Protein 2P5S (pdb70)

Sequence (318 aa):
AYKIVLAGDAAVGKSSFLMRLCKNEFRFQMKTLIVDGERTVLQLWDTAGQERFRSIAKSYFRKADGVLLLYDVTCEKSFLNIREWVDMIEDAAVPIMLVGNKADIRDTAATEGQKCVPGHFGEKLAMTYGALFCETSAKDGSNIVEAVLHLAREVKKAYKIVLAGDAAVGKSSFLMRLCKNEFRGVDFQMKTLIVDGERTVLQLWDTAGQERFRSIAKSYFRKADGVLLLYDVTCEKSFLNIREWVDMIEDAAVPIMLVGNKADIRDTAATEGQKCVPGHFGEKLAMTYGALFCETSAKDGSNIVEAVLHLAREVKKR

GO terms:
  GO:0036019 endolysosome (C, IDA)
  GO:0005737 cytoplasm (C, IDA)
  GO:0005769 early endosome (C, IDA)
  GO:0005794 Golgi apparatus (C, IDA)
  GO:0005764 lysosome (C, EXP)
  GO:0005770 late endosome (C, EXP)
  GO:0003925 G protein activity (F, IC)
  GO:0005525 GTP binding (F, IMP)
  GO:0048471 perinuclear region of cytoplasm (C, IMP)
  GO:0005829 cytosol (C, IMP)
  GO:0019003 GDP binding (F, IMP)
  GO:0042802 identical protein binding (F, IPI)

Organism: Homo sapiens (NCBI:txid9606)

Structure (mmCIF, N/CA/C/O backbone):
data_2P5S
#
_entry.id   2P5S
#
_cell.length_a   71.275
_cell.length_b   42.524
_cell.length_c   75.656
_cell.angle_alpha   90.00
_cell.angle_beta   98.91
_cell.angle_gamma   90.00
#
_symmetry.space_group_name_H-M   'P 1 21 1'
#
loop_
_entity.id
_entity.type
_entity.pdbx_description
1 polymer 'RAS and EF-hand domain containing'
2 non-polymer "GUANOSINE-5'-DIPHOSPHATE"
3 non-polymer 'UNKNOWN ATOM OR ION'
4 water water
#
loop_
_atom_site.group_PDB
_atom_site.id
_atom_site.type_symbol
_atom_site.label_atom_id
_atom_site.label_alt_id
_atom_site.label_comp_id
_atom_site.label_asym_id
_atom_site.label_entity_id
_atom_site.label_seq_id
_atom_site.pdbx_PDB_ins_code
_atom_site.Cartn_x
_atom_site.Cartn_y
_atom_site.Cartn_z
_atom_site.occupancy
_atom_site.B_iso_or_equiv
_atom_site.auth_seq_id
_atom_site.auth_comp_id
_atom_site.auth_asym_id
_atom_site.auth_atom_id
_atom_site.pdbx_PDB_model_num
ATOM 1 N N . ALA A 1 28 ? -13.032 -12.827 -11.837 1.00 37.58 541 ALA A N 1
ATOM 2 C CA . ALA A 1 28 ? -14.077 -11.786 -11.597 1.00 39.68 541 ALA A CA 1
ATOM 3 C C . ALA A 1 28 ? -15.174 -11.828 -12.668 1.00 41.63 541 ALA A C 1
ATOM 4 O O . ALA A 1 28 ? -14.931 -12.145 -13.831 1.00 41.61 541 ALA A O 1
ATOM 6 N N . TYR A 1 29 ? -16.396 -11.531 -12.236 1.00 42.28 542 TYR A N 1
ATOM 7 C CA . TYR A 1 29 ? -17.525 -11.442 -13.127 1.00 40.22 542 TYR A CA 1
ATOM 8 C C . TYR A 1 29 ? -17.735 -9.985 -13.511 1.00 36.60 542 TYR A C 1
ATOM 9 O O . TYR A 1 29 ? -17.769 -9.102 -12.657 1.00 32.75 542 TYR A O 1
ATOM 18 N N . LYS A 1 30 ? -17.849 -9.748 -14.807 1.00 36.24 543 LYS A N 1
ATOM 19 C CA . LYS A 1 30 ? -18.019 -8.409 -15.334 1.00 34.86 543 LYS A CA 1
ATOM 20 C C . LYS A 1 30 ? -19.511 -8.082 -15.338 1.00 27.56 543 LYS A C 1
ATOM 21 O O . LYS A 1 30 ? -20.294 -8.718 -16.045 1.00 24.67 543 LYS A O 1
ATOM 27 N N . ILE A 1 31 ? -19.897 -7.110 -14.527 1.00 24.91 544 ILE A N 1
ATOM 28 C CA . ILE A 1 31 ? -21.299 -6.684 -14.457 1.00 27.08 544 ILE A CA 1
ATOM 29 C C . ILE A 1 31 ? -21.453 -5.221 -14.906 1.00 27.52 544 ILE A C 1
ATOM 30 O O . ILE A 1 31 ? -20.779 -4.328 -14.382 1.00 27.67 544 ILE A O 1
ATOM 35 N N . VAL A 1 32 ? -22.385 -4.993 -15.837 1.00 29.02 545 VAL A N 1
ATOM 36 C CA . VAL A 1 32 ? -22.629 -3.678 -16.437 1.00 25.40 545 VAL A CA 1
ATOM 37 C C . VAL A 1 32 ? -23.892 -3.030 -15.870 1.00 23.91 545 VAL A C 1
ATOM 38 O O . VAL A 1 32 ? -24.938 -3.670 -15.788 1.00 25.69 545 VAL A O 1
ATOM 42 N N . LEU A 1 33 ? -23.790 -1.767 -15.457 1.00 23.75 546 LEU A N 1
ATOM 43 C CA . LEU A 1 33 ? -24.959 -0.965 -15.071 1.00 23.99 546 LEU A CA 1
ATOM 44 C C . LEU A 1 33 ? -25.320 -0.086 -16.253 1.00 23.85 546 LEU A C 1
ATOM 45 O O . LEU A 1 33 ? -24.498 0.682 -16.725 1.00 22.98 546 LEU A O 1
ATOM 50 N N . ALA A 1 34 ? -26.553 -0.211 -16.721 1.00 22.69 547 ALA A N 1
ATOM 51 C CA . ALA A 1 34 ? -27.050 0.527 -17.826 1.00 20.52 547 ALA A CA 1
ATOM 52 C C . ALA A 1 34 ? -28.421 1.092 -17.493 1.00 19.89 547 ALA A C 1
ATOM 53 O O . ALA A 1 34 ? -29.002 0.766 -16.477 1.00 22.21 547 ALA A O 1
ATOM 55 N N . GLY A 1 35 ? -28.924 1.941 -18.386 1.0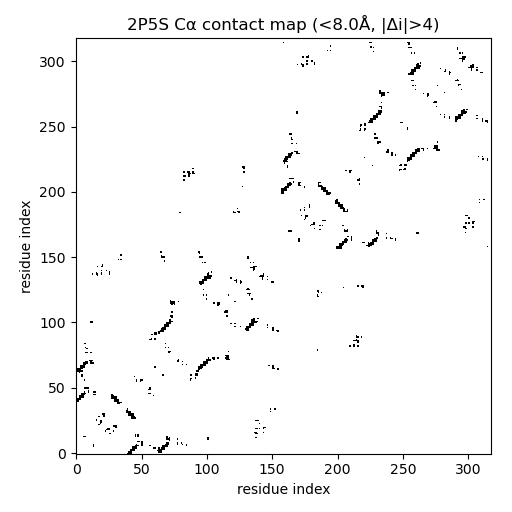0 16.54 548 GLY A N 1
ATOM 56 C CA . GLY A 1 35 ? -30.219 2.582 -18.264 1.00 17.15 548 GLY A CA 1
ATOM 57 C C . GLY A 1 35 ? -30.051 4.047 -18.580 1.00 16.03 548 GLY A C 1
ATOM 58 O O . GLY A 1 35 ? -28.928 4.513 -18.713 1.00 17.64 548 GLY A O 1
ATOM 59 N N . ASP A 1 36 ? -31.150 4.777 -18.710 1.00 20.23 549 ASP A N 1
ATOM 60 C CA . ASP A 1 36 ? -31.086 6.201 -19.069 1.00 23.92 549 ASP A CA 1
ATOM 61 C C . ASP A 1 36 ? -30.291 6.997 -18.049 1.00 25.45 549 ASP A C 1
ATOM 62 O O . ASP A 1 36 ? -30.099 6.556 -16.906 1.00 27.87 549 ASP A O 1
ATOM 67 N N . ALA A 1 37 ? -29.834 8.168 -18.465 1.00 25.57 550 ALA A N 1
ATOM 68 C CA . ALA A 1 37 ? -29.239 9.127 -17.530 1.00 27.91 550 ALA A CA 1
ATOM 69 C C . ALA A 1 37 ? -30.259 9.493 -16.465 1.00 24.68 550 ALA A C 1
ATOM 70 O O . ALA A 1 37 ? -31.440 9.648 -16.765 1.00 29.60 550 ALA A O 1
ATOM 72 N N . ALA A 1 38 ? -29.787 9.625 -15.229 1.00 26.65 551 ALA A N 1
ATOM 73 C CA . ALA A 1 38 ? -30.585 10.114 -14.082 1.00 25.05 551 ALA A CA 1
ATOM 74 C C . ALA A 1 38 ? -31.475 9.043 -13.399 1.00 26.36 551 ALA A C 1
ATOM 75 O O . ALA A 1 38 ? -32.314 9.392 -12.576 1.00 28.83 551 ALA A O 1
ATOM 77 N N . VAL A 1 39 ? -31.280 7.760 -13.736 1.00 21.32 552 VAL A N 1
ATOM 78 C CA . VAL A 1 39 ? -32.086 6.650 -13.163 1.00 19.82 552 VAL A CA 1
ATOM 79 C C . VAL A 1 39 ? -31.513 6.195 -11.853 1.00 18.37 552 VAL A C 1
ATOM 80 O O . VAL A 1 39 ? -32.206 5.534 -11.077 1.00 25.03 552 VAL A O 1
ATOM 84 N N . GLY A 1 40 ? -30.231 6.517 -11.625 1.00 19.34 553 GLY A N 1
ATOM 85 C CA . GLY A 1 40 ? -29.555 6.246 -10.372 1.00 20.35 553 GLY A CA 1
ATOM 86 C C . GLY A 1 40 ? -28.452 5.228 -10.465 1.00 21.15 553 GLY A C 1
ATOM 87 O O . GLY A 1 40 ? -28.179 4.541 -9.484 1.00 24.03 553 GLY A O 1
ATOM 88 N N . LYS A 1 41 ? -27.801 5.109 -11.633 1.00 22.92 554 LYS A N 1
ATOM 89 C CA . LYS A 1 41 ? -26.735 4.118 -11.801 1.00 21.36 554 LYS A CA 1
ATOM 90 C C . LYS A 1 41 ? -25.538 4.427 -10.906 1.00 26.61 554 LYS A C 1
ATOM 91 O O . LYS A 1 41 ? -25.015 3.536 -10.239 1.00 30.57 554 LYS A O 1
ATOM 97 N N . SER A 1 42 ? -25.087 5.683 -10.899 1.00 27.56 555 SER A N 1
ATOM 98 C CA . SER A 1 42 ? -23.939 6.067 -10.076 1.00 27.67 555 SER A CA 1
ATOM 99 C C . SER A 1 42 ? -24.264 5.918 -8.599 1.00 25.58 555 SER A C 1
ATOM 100 O O . SER A 1 42 ? -23.436 5.431 -7.816 1.00 25.80 555 SER A O 1
ATOM 103 N N . SER A 1 43 ? -25.474 6.305 -8.228 1.00 27.50 556 SER A N 1
ATOM 104 C CA . SER A 1 43 ? -25.936 6.148 -6.840 1.00 27.19 556 SER A CA 1
ATOM 105 C C . SER A 1 43 ? -26.048 4.699 -6.378 1.00 27.73 556 SER A C 1
ATOM 106 O O . SER A 1 43 ? -25.747 4.400 -5.224 1.00 26.20 556 SER A O 1
ATOM 109 N N . PHE A 1 44 ? -26.511 3.812 -7.268 1.00 28.82 557 PHE A N 1
ATOM 110 C CA . PHE A 1 44 ? -26.566 2.376 -7.013 1.00 26.57 557 PHE A CA 1
ATOM 111 C C . PHE A 1 44 ? -25.185 1.826 -6.707 1.00 30.67 557 PHE A C 1
ATOM 112 O O . PHE A 1 44 ? -25.004 1.083 -5.748 1.00 31.55 557 PHE A O 1
ATOM 120 N N . LEU A 1 45 ? -24.210 2.177 -7.544 1.00 33.60 558 LEU A N 1
ATOM 121 C CA . LEU A 1 45 ? -22.817 1.738 -7.354 1.00 34.57 558 LEU A CA 1
ATOM 122 C C . LEU A 1 45 ? -22.180 2.227 -6.055 1.00 35.73 558 LEU A C 1
ATOM 123 O O . LEU A 1 45 ? -21.481 1.489 -5.406 1.00 32.42 558 LEU A O 1
ATOM 128 N N . MET A 1 46 ? -22.434 3.471 -5.690 1.00 39.16 559 MET A N 1
ATOM 129 C CA . MET A 1 46 ? -21.883 4.027 -4.456 1.00 45.60 559 MET A CA 1
ATOM 130 C C . MET A 1 46 ? -22.491 3.413 -3.199 1.00 40.85 559 MET A C 1
ATOM 131 O O . MET A 1 46 ? -21.787 3.162 -2.243 1.00 43.65 559 MET A O 1
ATOM 136 N N . ARG A 1 47 ? -23.804 3.200 -3.220 1.00 39.28 560 ARG A N 1
ATOM 137 C CA . ARG A 1 47 ? -24.518 2.483 -2.169 1.00 37.13 560 ARG A CA 1
ATOM 138 C C . ARG A 1 47 ? -24.059 1.040 -2.028 1.00 34.73 560 ARG A C 1
ATOM 139 O O . ARG A 1 47 ? -23.936 0.533 -0.934 1.00 37.06 560 ARG A O 1
ATOM 147 N N . LEU A 1 48 ? -23.814 0.373 -3.143 1.00 35.17 561 LEU A N 1
ATOM 148 C CA . LEU A 1 48 ? -23.355 -1.013 -3.124 1.00 34.41 561 LEU A CA 1
ATOM 149 C C . LEU A 1 48 ? -21.898 -1.124 -2.634 1.00 37.32 561 LEU A C 1
ATOM 150 O O . LEU A 1 48 ? -21.551 -1.996 -1.816 1.00 31.45 561 LEU A O 1
ATOM 155 N N . CYS A 1 49 ? -21.048 -0.247 -3.149 1.00 39.57 562 CYS A N 1
ATOM 156 C CA . CYS A 1 49 ? -19.612 -0.373 -2.951 1.00 42.90 562 CYS A CA 1
ATOM 157 C C . CYS A 1 49 ? -19.148 0.344 -1.693 1.00 47.08 562 CYS A C 1
ATOM 158 O O . CYS A 1 49 ? -18.336 -0.195 -0.957 1.00 47.39 562 CYS A O 1
ATOM 161 N N . LYS A 1 50 ? -19.679 1.541 -1.439 1.00 51.66 563 LYS A N 1
ATOM 162 C CA . LYS A 1 50 ? -19.224 2.374 -0.310 1.00 55.46 563 LYS A CA 1
ATOM 163 C C . LYS A 1 50 ? -20.304 2.622 0.771 1.00 55.80 563 LYS A C 1
ATOM 164 O O . LYS A 1 50 ? -20.066 3.353 1.740 1.00 55.87 563 LYS A O 1
ATOM 170 N N . ASN A 1 51 ? -21.470 2.001 0.604 1.00 54.91 564 ASN A N 1
ATOM 171 C CA . ASN A 1 51 ? -22.634 2.203 1.481 1.00 55.85 564 ASN A CA 1
ATOM 172 C C . ASN A 1 51 ? -23.040 3.675 1.800 1.00 56.72 564 ASN A C 1
ATOM 173 O O . ASN A 1 51 ? -23.347 4.008 2.950 1.00 57.37 564 ASN A O 1
ATOM 178 N N . GLU A 1 52 ? -23.083 4.533 0.780 1.00 56.65 565 GLU A N 1
ATOM 179 C CA . GLU A 1 52 ? -23.472 5.942 0.977 1.00 56.64 565 GLU A CA 1
ATOM 180 C C . GLU A 1 52 ? -24.313 6.505 -0.177 1.00 54.22 565 GLU A C 1
ATOM 181 O O . GLU A 1 52 ? -24.314 5.974 -1.278 1.00 49.63 565 GLU A O 1
ATOM 187 N N . PHE A 1 53 ? -25.052 7.571 0.126 1.00 54.81 566 PHE A N 1
ATOM 188 C CA . PHE A 1 53 ? -25.897 8.280 -0.839 1.00 56.57 566 PHE A CA 1
ATOM 189 C C . PHE A 1 53 ? -25.731 9.781 -0.632 1.00 59.47 566 PHE A C 1
ATOM 190 O O . PHE A 1 53 ? -25.681 10.242 0.505 1.00 61.20 566 PHE A O 1
ATOM 198 N N . ARG A 1 54 ? -25.656 10.528 -1.734 1.00 64.84 567 ARG A N 1
ATOM 199 C CA . ARG A 1 54 ? -25.319 11.959 -1.707 1.00 69.07 567 ARG A CA 1
ATOM 200 C C . ARG A 1 54 ? -26.221 12.747 -2.639 1.00 67.86 567 ARG A C 1
ATOM 201 O O . ARG A 1 54 ? -26.354 12.398 -3.807 1.00 67.80 567 ARG A O 1
ATOM 209 N N . PHE A 1 65 ? -13.951 0.920 -13.806 1.00 49.82 578 PHE A N 1
ATOM 210 C CA . PHE A 1 65 ? -14.725 -0.030 -13.000 1.00 49.63 578 PHE A CA 1
ATOM 211 C C . PHE A 1 65 ? -14.541 0.129 -11.463 1.00 49.79 578 PHE A C 1
ATOM 212 O O . PHE A 1 65 ? -13.549 0.702 -10.998 1.00 49.32 578 PHE A O 1
ATOM 220 N N . GLN A 1 66 ? -15.525 -0.368 -10.696 1.00 50.59 579 GLN A N 1
ATOM 221 C CA . GLN A 1 66 ? -15.413 -0.542 -9.224 1.00 49.28 579 GLN A CA 1
ATOM 222 C C . GLN A 1 66 ? -15.466 -2.036 -8.860 1.00 46.89 579 GLN A C 1
ATOM 223 O O . GLN A 1 66 ? -16.056 -2.836 -9.586 1.00 41.16 579 GLN A O 1
ATOM 229 N N . MET A 1 67 ? -14.809 -2.417 -7.759 1.00 48.42 580 MET A N 1
ATOM 230 C CA . MET A 1 67 ? -14.777 -3.821 -7.324 1.00 48.61 580 MET A CA 1
ATOM 231 C C . MET A 1 67 ? -15.747 -4.070 -6.156 1.00 47.28 580 MET A C 1
ATOM 232 O O . MET A 1 67 ? -15.914 -3.216 -5.263 1.00 48.06 580 MET A O 1
ATOM 237 N N . LYS A 1 68 ? -16.395 -5.238 -6.176 1.00 43.30 581 LYS A N 1
ATOM 238 C CA . LYS A 1 68 ? -17.310 -5.642 -5.093 1.00 40.74 581 LYS A CA 1
ATOM 239 C C . LYS A 1 68 ? -17.164 -7.117 -4.803 1.00 37.43 581 LYS A C 1
ATOM 240 O O . LYS A 1 68 ? -17.272 -7.926 -5.707 1.00 34.39 581 LYS A O 1
ATOM 246 N N . THR A 1 69 ? -16.915 -7.455 -3.538 1.00 36.90 582 THR A N 1
ATOM 247 C CA . THR A 1 69 ? -16.913 -8.854 -3.098 1.00 39.90 582 THR A CA 1
ATOM 248 C C . THR A 1 69 ? -18.282 -9.218 -2.481 1.00 39.05 582 THR A C 1
ATOM 249 O O . THR A 1 69 ? -18.744 -8.566 -1.561 1.00 38.35 582 THR A O 1
ATOM 253 N N . LEU A 1 70 ? -18.925 -10.234 -3.045 1.00 41.27 583 LEU A N 1
ATOM 254 C CA . LEU A 1 70 ? -20.152 -10.797 -2.510 1.00 44.00 583 LEU A CA 1
ATOM 255 C C . LEU A 1 70 ? -19.843 -12.178 -1.930 1.00 45.70 583 LEU A C 1
ATOM 256 O O . LEU A 1 70 ? -18.954 -12.883 -2.415 1.00 46.99 583 LEU A O 1
ATOM 261 N N . ILE A 1 71 ? -20.571 -12.555 -0.888 1.00 47.16 584 ILE A N 1
ATOM 262 C CA . ILE A 1 71 ? -20.658 -13.960 -0.500 1.00 46.95 584 ILE A CA 1
ATOM 263 C C . ILE A 1 71 ? -21.937 -14.489 -1.145 1.00 45.74 584 ILE A C 1
ATOM 264 O O . ILE A 1 71 ? -23.029 -14.133 -0.733 1.00 44.40 584 ILE A O 1
ATOM 269 N N . VAL A 1 72 ? -21.789 -15.301 -2.188 1.00 47.64 585 VAL A N 1
ATOM 270 C CA . VAL A 1 72 ? -22.925 -15.891 -2.878 1.00 49.23 585 VAL A CA 1
ATOM 271 C C . VAL A 1 72 ? -22.937 -17.373 -2.566 1.00 53.05 585 VAL A C 1
ATOM 272 O O . VAL A 1 72 ? -22.020 -18.100 -2.951 1.00 54.66 585 VAL A O 1
ATOM 276 N N . ASP A 1 73 ? -23.991 -17.807 -1.870 1.00 55.53 586 ASP A N 1
ATOM 277 C CA . ASP A 1 73 ? -24.093 -19.153 -1.312 1.00 55.94 586 ASP A CA 1
ATOM 278 C C . ASP A 1 73 ? -22.821 -19.454 -0.489 1.00 56.26 586 ASP A C 1
ATOM 279 O O . ASP A 1 73 ? -22.446 -18.670 0.382 1.00 54.64 586 ASP A O 1
ATOM 284 N N . GLY A 1 74 ? -22.142 -20.557 -0.740 1.00 60.81 587 GLY A N 1
ATOM 285 C CA . GLY A 1 74 ? -20.900 -20.809 -0.014 1.00 62.96 587 GLY A CA 1
ATOM 286 C C . GLY A 1 74 ? -19.854 -19.713 -0.239 1.00 64.71 587 GLY A C 1
ATOM 287 O O . GLY A 1 74 ? -19.276 -19.181 0.722 1.00 64.90 587 GLY A O 1
ATOM 288 N N . GLU A 1 75 ? -19.666 -19.333 -1.509 1.00 64.29 588 GLU A N 1
ATOM 289 C CA . GLU A 1 75 ? -18.381 -18.805 -1.983 1.00 63.14 588 GLU A CA 1
ATOM 290 C C . GLU A 1 75 ? -18.224 -17.274 -2.024 1.00 58.40 588 GLU A C 1
ATOM 291 O O . GLU A 1 75 ? -19.171 -16.527 -2.263 1.00 55.34 588 GLU A O 1
ATOM 297 N N . ARG A 1 76 ? -16.989 -16.839 -1.790 1.00 56.25 589 ARG A N 1
ATOM 298 C CA . ARG A 1 76 ? -16.552 -15.471 -2.084 1.00 54.77 589 ARG A CA 1
ATOM 299 C C . ARG A 1 76 ? -16.618 -15.263 -3.611 1.00 51.46 589 ARG A C 1
ATOM 300 O O . ARG A 1 76 ? -16.067 -16.050 -4.390 1.00 48.96 589 ARG A O 1
ATOM 303 N N . THR A 1 77 ? -17.333 -14.224 -4.022 1.00 48.83 590 THR A N 1
ATOM 304 C CA . THR A 1 77 ? -17.576 -13.943 -5.432 1.00 45.47 590 THR A CA 1
ATOM 305 C C . THR A 1 77 ? -17.246 -12.473 -5.685 1.00 42.59 590 THR A C 1
ATOM 306 O O . THR A 1 77 ? -17.817 -11.596 -5.063 1.00 37.10 590 THR A O 1
ATOM 310 N N . VAL A 1 78 ? -16.294 -12.234 -6.587 1.00 42.48 591 VAL A N 1
ATOM 311 C CA . VAL A 1 78 ? -15.836 -10.891 -6.905 1.00 40.14 591 VAL A CA 1
ATOM 312 C C . VAL A 1 78 ? -16.476 -10.426 -8.212 1.00 38.49 591 VAL A C 1
ATOM 313 O O . VAL A 1 78 ? -16.502 -11.159 -9.216 1.00 37.07 5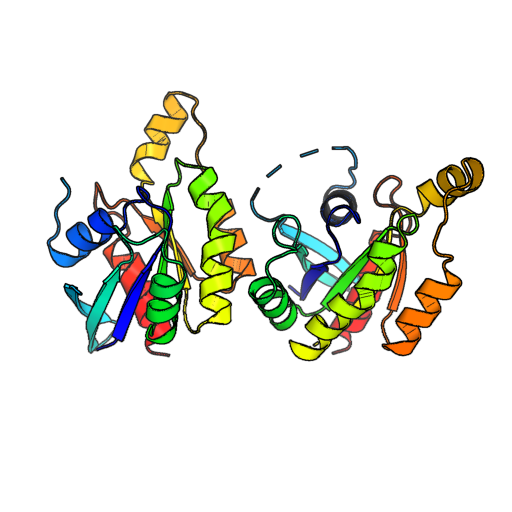91 VAL A O 1
ATOM 317 N N . LEU A 1 79 ? -17.026 -9.217 -8.153 1.00 37.90 592 LEU A N 1
ATOM 318 C CA . LEU A 1 79 ? -17.642 -8.544 -9.294 1.00 38.68 592 LEU A CA 1
ATOM 319 C C . LEU A 1 79 ? -16.764 -7.391 -9.711 1.00 37.04 592 LEU A C 1
ATOM 320 O O . LEU A 1 79 ? -16.182 -6.718 -8.861 1.00 36.69 592 LEU A O 1
ATOM 325 N N . GLN A 1 80 ? -16.663 -7.179 -11.023 1.00 38.06 593 GLN A N 1
ATOM 326 C CA . GLN A 1 80 ? -16.042 -5.963 -11.591 1.00 35.63 593 GLN A CA 1
ATOM 327 C C . GLN A 1 80 ? -17.164 -5.170 -12.263 1.00 31.66 593 GLN A C 1
ATOM 328 O O . GLN A 1 80 ? -17.758 -5.619 -13.240 1.00 29.02 593 GLN A O 1
ATOM 334 N N . LEU A 1 81 ? -17.471 -4.010 -11.709 1.00 27.68 594 LEU A N 1
ATOM 335 C CA . LEU A 1 81 ? -18.694 -3.284 -12.051 1.00 35.07 594 LEU A CA 1
ATOM 336 C C . LEU A 1 81 ? -18.456 -2.086 -12.992 1.00 36.23 594 LEU A C 1
ATOM 337 O O . LEU A 1 81 ? -17.837 -1.117 -12.596 1.00 37.09 594 LEU A O 1
ATOM 342 N N . TRP A 1 82 ? -18.947 -2.192 -14.229 1.00 38.82 595 TRP A N 1
ATOM 343 C CA . TRP A 1 82 ? -18.868 -1.124 -15.244 1.00 39.65 595 TRP A CA 1
ATOM 344 C C . TRP A 1 82 ? -20.194 -0.398 -15.292 1.00 37.41 595 TRP A C 1
ATOM 345 O O . TRP A 1 82 ? -21.241 -0.998 -15.102 1.00 35.88 595 TRP A O 1
ATOM 356 N N . ASP A 1 83 ? -20.164 0.894 -15.541 1.00 34.05 596 ASP A N 1
ATOM 357 C CA . ASP A 1 83 ? -21.388 1.620 -15.730 1.00 35.06 596 ASP A CA 1
ATOM 358 C C . ASP A 1 83 ? -21.278 2.560 -16.921 1.00 32.76 596 ASP A C 1
ATOM 359 O O . ASP A 1 83 ? -20.201 3.002 -17.294 1.00 28.04 596 ASP A O 1
ATOM 364 N N . THR A 1 84 ? -22.423 2.876 -17.494 1.00 30.69 597 THR A N 1
ATOM 365 C CA . THR A 1 84 ? -22.500 3.686 -18.678 1.00 28.37 597 THR A CA 1
ATOM 366 C C . THR A 1 84 ? -22.818 5.145 -18.342 1.00 30.47 597 THR A C 1
ATOM 367 O O . THR A 1 84 ? -23.189 5.898 -19.229 1.00 28.50 597 THR A O 1
ATOM 371 N N . ALA A 1 85 ? -22.665 5.538 -17.063 1.00 28.98 598 ALA A N 1
ATOM 372 C CA . ALA A 1 85 ? -23.014 6.876 -16.618 1.00 27.92 598 ALA A CA 1
ATOM 373 C C . ALA A 1 85 ? -22.034 7.853 -17.252 1.00 27.21 598 ALA A C 1
ATOM 374 O O . ALA A 1 85 ? -20.833 7.556 -17.366 1.00 27.96 598 ALA A O 1
ATOM 376 N N . GLY A 1 86 ? -22.564 8.976 -17.732 1.00 29.98 599 GLY A N 1
ATOM 377 C CA . GLY A 1 86 ? -21.799 9.930 -18.523 1.00 31.80 599 GLY A CA 1
ATOM 378 C C . GLY A 1 86 ? -21.718 9.624 -20.022 1.00 32.71 599 GLY A C 1
ATOM 379 O O . GLY A 1 86 ? -21.461 10.530 -20.820 1.00 34.77 599 GLY A O 1
ATOM 380 N N . GLN A 1 87 ? -21.961 8.371 -20.409 1.00 32.97 600 GLN A N 1
ATOM 381 C CA . GLN A 1 87 ? -21.797 7.901 -21.811 1.00 30.84 600 GLN A CA 1
ATOM 382 C C . GLN A 1 87 ? -23.028 7.202 -22.407 1.00 30.13 600 GLN A C 1
ATOM 383 O O . GLN A 1 87 ? -22.919 6.434 -23.396 1.00 26.43 600 GLN A O 1
ATOM 389 N N . GLU A 1 88 ? -24.203 7.484 -21.847 1.00 30.18 601 GLU A N 1
ATOM 390 C CA . GLU A 1 88 ? -25.431 6.731 -22.201 1.00 32.34 601 GLU A CA 1
ATOM 391 C C . GLU A 1 88 ? -25.811 6.933 -23.651 1.00 34.57 601 GLU A C 1
ATOM 392 O O . GLU A 1 88 ? -26.391 6.044 -24.286 1.00 34.80 601 GLU A O 1
ATOM 398 N N . ARG A 1 89 ? -25.470 8.105 -24.184 1.00 36.58 602 ARG A N 1
ATOM 399 C CA . ARG A 1 89 ? -25.790 8.427 -25.568 1.00 35.50 602 ARG A CA 1
ATOM 400 C C . ARG A 1 89 ? -24.865 7.726 -26.606 1.00 31.35 602 ARG A C 1
ATOM 401 O O . ARG A 1 89 ? -25.181 7.678 -27.771 1.00 30.51 602 ARG A O 1
ATOM 409 N N . PHE A 1 90 ? -23.754 7.166 -26.171 1.00 28.29 603 PHE A N 1
ATOM 410 C CA . PHE A 1 90 ? -22.891 6.402 -27.073 1.00 29.24 603 PHE A CA 1
ATOM 411 C C . PHE A 1 90 ? -23.283 4.948 -27.133 1.00 26.43 603 PHE A C 1
ATOM 412 O O . PHE A 1 90 ? -22.903 4.148 -26.281 1.00 29.63 603 PHE A O 1
ATOM 420 N N . ARG A 1 91 ? -24.073 4.619 -28.149 1.00 27.11 604 ARG A N 1
ATOM 421 C CA . ARG A 1 91 ? -24.571 3.263 -28.356 1.00 32.77 604 ARG A CA 1
ATOM 422 C C . ARG A 1 91 ? -23.429 2.282 -28.524 1.00 31.06 604 ARG A C 1
ATOM 423 O O . ARG A 1 91 ? -23.517 1.159 -28.060 1.00 27.74 604 ARG A O 1
ATOM 431 N N . SER A 1 92 ? -22.354 2.724 -29.161 1.00 31.34 605 SER A N 1
ATOM 432 C CA . SER A 1 92 ? -21.187 1.869 -29.413 1.00 32.81 605 SER A CA 1
ATOM 433 C C . SER A 1 92 ? -20.409 1.497 -28.150 1.00 28.12 605 SER A C 1
ATOM 434 O O . SER A 1 92 ? -19.732 0.476 -28.119 1.00 26.21 605 SER A O 1
ATOM 437 N N . ILE A 1 93 ? -20.483 2.353 -27.139 1.00 26.44 606 ILE A N 1
ATOM 438 C CA . ILE A 1 93 ? -19.821 2.109 -25.862 1.00 26.23 606 ILE A CA 1
ATOM 439 C C . ILE A 1 93 ? -20.663 1.114 -25.066 1.00 22.66 606 ILE A C 1
ATOM 440 O O . ILE A 1 93 ? -20.137 0.112 -24.597 1.00 24.45 606 ILE A O 1
ATOM 445 N N . ALA A 1 94 ? -21.964 1.414 -24.908 1.00 22.20 607 ALA A N 1
ATOM 446 C CA . ALA A 1 94 ? -22.934 0.464 -24.316 1.00 23.79 607 ALA A CA 1
ATOM 447 C C . ALA A 1 94 ? -22.806 -0.919 -24.928 1.00 22.74 607 ALA A C 1
ATOM 448 O O . ALA A 1 94 ? -22.652 -1.896 -24.212 1.00 25.12 607 ALA A O 1
ATOM 450 N N . LYS A 1 95 ? -22.880 -0.993 -26.250 1.00 24.61 608 LYS A N 1
ATOM 451 C CA . LYS A 1 95 ? -22.755 -2.259 -26.971 1.00 27.96 608 LYS A CA 1
ATOM 452 C C . LYS A 1 95 ? -21.470 -3.019 -26.655 1.00 27.26 608 LYS A C 1
ATOM 453 O O . LYS A 1 95 ? -21.490 -4.230 -26.500 1.00 29.01 608 LYS A O 1
ATOM 459 N N . SER A 1 96 ? -20.347 -2.300 -26.561 1.00 28.85 609 SER A N 1
ATOM 460 C CA . SER A 1 96 ? -19.043 -2.907 -26.227 1.00 28.18 609 SER A CA 1
ATOM 461 C C . SER A 1 96 ? -19.027 -3.501 -24.805 1.00 28.91 609 SER A C 1
ATOM 462 O O . SER A 1 96 ? -18.561 -4.622 -24.573 1.00 28.55 609 SER A O 1
ATOM 465 N N . TYR A 1 97 ? -19.530 -2.724 -23.863 1.00 28.24 610 TYR A N 1
ATOM 466 C CA . TYR A 1 97 ? -19.762 -3.196 -22.488 1.00 26.98 610 TYR A CA 1
ATOM 467 C C . TYR A 1 97 ? -20.642 -4.436 -22.437 1.00 24.33 610 TYR A C 1
ATOM 468 O O . TYR A 1 97 ? -20.343 -5.357 -21.712 1.00 29.41 610 TYR A O 1
ATOM 477 N N . PHE A 1 98 ? -21.727 -4.443 -23.209 1.00 23.77 611 PHE A N 1
ATOM 478 C CA . PHE A 1 98 ? -22.629 -5.596 -23.269 1.00 22.94 611 PHE A CA 1
ATOM 479 C C . PHE A 1 98 ? -21.944 -6.818 -23.836 1.00 26.07 611 PHE A C 1
ATOM 480 O O . PHE A 1 98 ? -22.246 -7.913 -23.405 1.00 29.44 611 PHE A O 1
ATOM 488 N N . ARG A 1 99 ? -21.022 -6.635 -24.792 1.00 29.22 612 ARG A N 1
ATOM 489 C CA . ARG A 1 99 ? -20.230 -7.751 -25.334 1.00 32.14 612 ARG A CA 1
ATOM 490 C C . ARG A 1 99 ? -19.305 -8.381 -24.295 1.00 32.00 612 ARG A C 1
ATOM 491 O O . ARG A 1 99 ? -19.160 -9.596 -24.267 1.00 35.50 612 ARG A O 1
ATOM 499 N N . LYS A 1 100 ? -18.667 -7.573 -23.463 1.00 34.55 613 LYS A N 1
ATOM 500 C CA . LYS A 1 100 ? -17.775 -8.120 -22.428 1.00 38.79 613 LYS A CA 1
ATOM 501 C C . LYS A 1 100 ? -18.495 -8.537 -21.112 1.00 37.76 613 LYS A C 1
ATOM 502 O O . LYS A 1 100 ? -17.876 -9.132 -20.240 1.00 41.41 613 LYS A O 1
ATOM 508 N N . ALA A 1 101 ? -19.783 -8.205 -20.981 1.00 37.48 614 ALA A N 1
ATOM 509 C CA . ALA A 1 101 ? -20.544 -8.436 -19.745 1.00 34.98 614 ALA A CA 1
ATOM 510 C C . ALA A 1 101 ? -20.836 -9.915 -19.482 1.00 29.27 614 ALA A C 1
ATOM 511 O O . ALA A 1 101 ? -21.241 -10.636 -20.353 1.00 28.80 614 ALA A O 1
ATOM 513 N N . ASP A 1 102 ? -20.641 -10.332 -18.246 1.00 29.45 615 ASP A N 1
ATOM 514 C CA . ASP A 1 102 ? -21.181 -11.602 -17.739 1.00 27.19 615 ASP A CA 1
ATOM 515 C C . ASP A 1 102 ? -22.643 -11.465 -17.300 1.00 26.27 615 ASP A C 1
ATOM 516 O O . ASP A 1 102 ? -23.414 -12.436 -17.355 1.00 26.91 615 ASP A O 1
ATOM 521 N N . GLY A 1 103 ? -23.024 -10.246 -16.891 1.00 25.53 616 GLY A N 1
ATOM 522 C CA . GLY A 1 103 ? -24.371 -9.941 -16.450 1.00 24.34 616 GLY A CA 1
ATOM 523 C C . GLY A 1 103 ? -24.659 -8.468 -16.576 1.00 22.15 616 GLY A C 1
ATOM 524 O O . GLY A 1 103 ? -23.742 -7.671 -16.556 1.00 23.68 616 GLY A O 1
ATOM 525 N N . VAL A 1 104 ? -25.939 -8.120 -16.705 1.00 21.34 617 VAL A N 1
ATOM 526 C CA . VAL A 1 104 ? -26.392 -6.713 -16.772 1.00 21.75 617 VAL A CA 1
ATOM 527 C C . VAL A 1 104 ? -27.450 -6.344 -15.715 1.00 23.25 617 VAL A C 1
ATOM 528 O O . VAL A 1 104 ? -28.465 -7.016 -15.579 1.00 22.30 617 VAL A O 1
ATOM 532 N N . LEU A 1 105 ? -27.181 -5.251 -14.999 1.00 22.73 618 LEU A N 1
ATOM 533 C CA . LEU A 1 105 ? -28.180 -4.535 -14.190 1.00 21.99 618 LEU A CA 1
ATOM 534 C C . LEU A 1 105 ? -28.720 -3.367 -14.989 1.00 21.74 618 LEU A C 1
ATOM 535 O O . LEU A 1 105 ? -27.996 -2.406 -15.250 1.00 18.29 618 LEU A O 1
ATOM 540 N N . LEU A 1 106 ? -29.975 -3.457 -15.388 1.00 17.79 619 LEU A N 1
ATOM 541 C CA . LEU A 1 106 ? -30.595 -2.462 -16.208 1.00 21.72 619 LEU A CA 1
ATOM 542 C C . LEU A 1 106 ? -31.656 -1.697 -15.384 1.00 18.31 619 LEU A C 1
ATOM 543 O O . LEU A 1 106 ? -32.686 -2.244 -15.040 1.00 23.01 619 LEU A O 1
ATOM 548 N N . LEU A 1 107 ? -31.366 -0.437 -15.090 1.00 18.83 620 LEU A N 1
ATOM 549 C CA . LEU A 1 107 ? -32.226 0.434 -14.299 1.00 16.48 620 LEU A CA 1
ATOM 550 C C . LEU A 1 107 ? -33.142 1.301 -15.126 1.00 17.75 620 LEU A C 1
ATOM 551 O O . LEU A 1 107 ? -32.789 1.791 -16.231 1.00 21.94 620 LEU A O 1
ATOM 556 N N . TYR A 1 108 ? -34.354 1.455 -14.616 1.00 20.94 621 TYR A N 1
ATOM 557 C CA . TYR A 1 108 ? -35.174 2.585 -14.917 1.00 20.19 621 TYR A CA 1
ATOM 558 C C . TYR A 1 108 ? -35.484 3.284 -13.563 1.00 19.73 621 TYR A C 1
ATOM 559 O O . TYR A 1 108 ? -35.086 2.804 -12.487 1.00 20.61 621 TYR A O 1
ATOM 568 N N . ASP A 1 109 ? -36.198 4.388 -13.635 1.00 20.31 622 ASP A N 1
ATOM 569 C CA . ASP A 1 109 ? -36.588 5.171 -12.463 1.00 20.58 622 ASP A CA 1
ATOM 570 C C . ASP A 1 109 ? -38.105 5.050 -12.411 1.00 18.87 622 ASP A C 1
ATOM 571 O O . ASP A 1 109 ? -38.792 5.434 -13.371 1.00 24.26 622 ASP A O 1
ATOM 576 N N . VAL A 1 110 ? -38.637 4.490 -11.318 1.00 22.15 623 VAL A N 1
ATOM 577 C CA . VAL A 1 110 ? -40.100 4.242 -11.200 1.00 25.41 623 VAL A CA 1
ATOM 578 C C . VAL A 1 110 ? -40.940 5.538 -11.311 1.00 27.72 623 VAL A C 1
ATOM 579 O O . VAL A 1 110 ? -42.113 5.491 -11.656 1.00 30.05 623 VAL A O 1
ATOM 583 N N . THR A 1 111 ? -40.308 6.691 -11.097 1.00 29.85 624 THR A N 1
ATOM 584 C CA . THR A 1 111 ? -41.003 7.995 -11.162 1.00 29.92 624 THR A CA 1
ATOM 585 C C . THR A 1 111 ? -40.860 8.652 -12.530 1.00 32.11 624 THR A C 1
ATOM 586 O O . THR A 1 111 ? -41.473 9.688 -12.764 1.00 33.57 624 THR A O 1
ATOM 590 N N . CYS A 1 112 ? -40.026 8.067 -13.411 1.00 31.22 625 CYS A N 1
ATOM 591 C CA . CYS A 1 112 ? -39.793 8.560 -14.778 1.00 29.70 625 CYS A CA 1
ATOM 592 C C . CYS A 1 112 ? -40.262 7.516 -15.813 1.00 33.04 625 CYS A C 1
ATOM 593 O O . CYS A 1 112 ? -39.579 6.506 -16.102 1.00 27.09 625 CYS A O 1
ATOM 596 N N . GLU A 1 113 ? -41.419 7.808 -16.377 1.00 34.02 626 GLU A N 1
ATOM 597 C CA . GLU A 1 113 ? -42.120 6.938 -17.314 1.00 38.95 626 GLU A CA 1
ATOM 598 C C . GLU A 1 113 ? -41.330 6.691 -18.619 1.00 33.38 626 GLU A C 1
ATOM 599 O O . GLU A 1 113 ? -41.300 5.591 -19.121 1.00 29.85 626 GLU A O 1
ATOM 605 N N . LYS A 1 114 ? -40.700 7.737 -19.137 1.00 31.09 627 LYS A N 1
ATOM 606 C CA . LYS A 1 114 ? -39.824 7.667 -20.301 1.00 31.08 627 LYS A CA 1
ATOM 607 C C . LYS A 1 114 ? -38.643 6.697 -20.092 1.00 30.91 627 LYS A C 1
ATOM 608 O O . LYS A 1 114 ? -38.266 5.990 -21.000 1.00 27.64 627 LYS A O 1
ATOM 611 N N . SER A 1 115 ? -38.051 6.693 -18.888 1.00 29.46 628 SER A N 1
ATOM 612 C CA . SER A 1 115 ? -36.953 5.783 -18.568 1.00 23.57 628 SER A CA 1
ATOM 613 C C . SER A 1 115 ? -37.390 4.286 -18.641 1.00 23.39 628 SER A C 1
ATOM 614 O O . SER A 1 115 ? -36.585 3.439 -18.965 1.00 22.24 628 SER A O 1
ATOM 617 N N . PHE A 1 116 ? -38.663 4.014 -18.351 1.00 20.41 629 PHE A N 1
ATOM 618 C CA . PHE A 1 116 ? -39.263 2.687 -18.458 1.00 21.91 629 PHE A CA 1
ATOM 619 C C . PHE A 1 116 ? -39.645 2.328 -19.889 1.00 24.62 629 PHE A C 1
ATOM 620 O O . PHE A 1 116 ? -39.450 1.201 -20.288 1.00 27.19 629 PHE A O 1
ATOM 628 N N . LEU A 1 117 ? -40.205 3.281 -20.632 1.00 25.15 630 LEU A N 1
ATOM 629 C CA . LEU A 1 117 ? -40.371 3.170 -22.093 1.00 30.24 630 LEU A CA 1
ATOM 630 C C . LEU A 1 117 ? -39.079 2.864 -22.816 1.00 28.24 630 LEU A C 1
ATOM 631 O O . LEU A 1 117 ? -39.079 2.081 -23.755 1.00 33.10 630 LEU A O 1
ATOM 636 N N . ASN A 1 118 ? -37.988 3.503 -22.412 1.00 25.63 631 ASN A N 1
ATOM 637 C CA . ASN A 1 118 ? -36.675 3.266 -23.031 1.00 23.37 631 ASN A CA 1
ATOM 638 C C . ASN A 1 118 ? -36.000 1.949 -22.680 1.00 24.12 631 ASN A C 1
ATOM 639 O O . ASN A 1 118 ? -34.938 1.647 -23.243 1.00 23.68 631 ASN A O 1
ATOM 644 N N . ILE A 1 119 ? -36.581 1.166 -21.767 1.00 21.86 632 ILE A N 1
ATOM 645 C CA . ILE A 1 119 ? -36.007 -0.145 -21.431 1.00 22.06 632 ILE A CA 1
ATOM 646 C C . ILE A 1 119 ? -35.889 -0.994 -22.709 1.00 17.52 632 ILE A C 1
ATOM 647 O O . ILE A 1 119 ? -34.889 -1.638 -22.890 1.00 20.13 632 ILE A O 1
ATOM 652 N N . ARG A 1 120 ? -36.892 -0.955 -23.587 1.00 21.47 633 ARG A N 1
ATOM 653 C CA . ARG A 1 120 ? -36.826 -1.625 -24.916 1.00 26.74 633 ARG A CA 1
ATOM 654 C C . ARG A 1 120 ? -35.555 -1.308 -25.725 1.00 25.98 633 ARG A C 1
ATOM 655 O O . ARG A 1 120 ? -35.000 -2.199 -26.352 1.00 27.09 633 ARG A O 1
ATOM 659 N N . GLU A 1 121 ? -35.099 -0.049 -25.673 1.00 24.94 634 GLU A N 1
ATOM 660 C CA . GLU A 1 121 ? -33.915 0.402 -26.414 1.00 26.29 634 GLU A CA 1
ATOM 661 C C . GLU A 1 121 ? -32.692 -0.307 -25.889 1.00 25.83 634 GLU A C 1
ATOM 662 O O . GLU A 1 121 ? -31.886 -0.779 -26.663 1.00 23.37 634 GLU A O 1
ATOM 668 N N . TRP A 1 122 ? -32.582 -0.398 -24.558 1.00 23.03 635 TRP A N 1
ATOM 669 C CA . TRP A 1 122 ? -31.448 -1.056 -23.907 1.00 22.29 635 TRP A CA 1
ATOM 670 C C . TRP A 1 122 ? -31.466 -2.536 -24.081 1.00 19.01 635 TRP A C 1
ATOM 671 O O . TRP A 1 122 ? -30.448 -3.099 -24.359 1.00 18.15 635 TRP A O 1
ATOM 682 N N . VAL A 1 123 ? -32.630 -3.184 -23.924 1.00 20.49 636 VAL A N 1
ATOM 683 C CA . VAL A 1 123 ? -32.692 -4.651 -24.013 1.00 20.73 636 VAL A CA 1
ATOM 684 C C . VAL A 1 123 ? -32.350 -5.161 -25.433 1.00 21.46 636 VAL A C 1
ATOM 685 O O . VAL A 1 123 ? -31.692 -6.217 -25.592 1.00 20.04 636 VAL A O 1
ATOM 689 N N . ASP A 1 124 ? -32.809 -4.434 -26.445 1.00 22.45 637 ASP A N 1
ATOM 690 C CA . ASP A 1 124 ? -32.461 -4.756 -27.842 1.00 24.81 637 ASP A CA 1
ATOM 691 C C . ASP A 1 124 ? -30.964 -4.706 -28.058 1.00 26.91 637 ASP A C 1
ATOM 692 O O . ASP A 1 124 ? -30.383 -5.653 -28.645 1.00 25.21 637 ASP A O 1
ATOM 697 N N . MET A 1 125 ? -30.318 -3.617 -27.588 1.00 28.69 638 MET A N 1
ATOM 698 C CA . MET A 1 125 ? -28.843 -3.564 -27.602 1.00 30.32 638 MET A CA 1
ATOM 699 C C . MET A 1 125 ? -28.212 -4.768 -26.874 1.00 27.20 638 MET A C 1
ATOM 700 O O . MET A 1 125 ? -27.267 -5.344 -27.374 1.00 27.38 638 MET A O 1
ATOM 705 N N . ILE A 1 126 ? -28.726 -5.157 -25.698 1.00 26.03 639 ILE A N 1
ATOM 706 C CA . ILE A 1 126 ? -28.134 -6.289 -24.942 1.00 24.20 639 ILE A CA 1
ATOM 707 C C . ILE A 1 126 ? -28.340 -7.625 -25.664 1.00 26.64 639 ILE A C 1
ATOM 708 O O . ILE A 1 126 ? -27.438 -8.482 -25.690 1.00 26.92 639 ILE A O 1
ATOM 713 N N . GLU A 1 127 ? -29.526 -7.819 -26.233 1.00 28.02 640 GLU A N 1
ATOM 714 C CA . GLU A 1 127 ? -29.856 -9.070 -26.904 1.00 32.61 640 GLU A CA 1
ATOM 715 C C . GLU A 1 127 ? -29.006 -9.265 -28.174 1.00 32.98 640 GLU A C 1
ATOM 716 O O . GLU A 1 127 ? -28.641 -10.382 -28.513 1.00 29.98 640 GLU A O 1
ATOM 722 N N . ASP A 1 128 ? -28.690 -8.159 -28.836 1.00 34.92 641 ASP A N 1
ATOM 723 C CA . ASP A 1 128 ? -27.849 -8.145 -30.040 1.00 41.31 641 ASP A CA 1
ATOM 724 C C . ASP A 1 128 ? -26.347 -8.331 -29.753 1.00 43.76 641 ASP A C 1
ATOM 725 O O . ASP A 1 128 ? -25.653 -9.046 -30.454 1.00 40.91 641 ASP A O 1
ATOM 730 N N . ALA A 1 129 ? -25.858 -7.657 -28.730 1.00 49.67 642 ALA A N 1
ATOM 731 C CA . ALA A 1 129 ? -24.436 -7.662 -28.418 1.00 52.48 642 ALA A CA 1
ATOM 732 C C . ALA A 1 129 ? -24.048 -8.894 -27.596 1.00 54.69 642 ALA A C 1
ATOM 733 O O . ALA A 1 129 ? -22.954 -9.443 -27.768 1.00 55.25 642 ALA A O 1
ATOM 735 N N . ALA A 1 130 ? -24.949 -9.335 -26.720 1.00 58.09 643 ALA A N 1
ATOM 736 C CA . ALA A 1 130 ? -24.684 -10.485 -25.833 1.00 59.71 643 ALA A CA 1
ATOM 737 C C . ALA A 1 130 ? -24.867 -11.844 -26.537 1.00 61.30 643 ALA A C 1
ATOM 738 O O . ALA A 1 130 ? -25.026 -11.932 -27.762 1.00 63.14 643 ALA A O 1
ATOM 740 N N . VAL A 1 134 ? -26.877 -13.632 -21.836 1.00 35.88 647 VAL A N 1
ATOM 741 C CA . VAL A 1 134 ? -26.332 -13.017 -20.615 1.00 32.38 647 VAL A CA 1
ATOM 742 C C . VAL A 1 134 ? -27.539 -12.654 -19.693 1.00 29.87 647 VAL A C 1
ATOM 743 O O . VAL A 1 134 ? -28.560 -12.173 -20.174 1.00 30.69 647 VAL A O 1
ATOM 747 N N . PRO A 1 135 ? -27.476 -13.007 -18.401 1.00 28.40 648 PRO A N 1
ATOM 748 C CA . PRO A 1 135 ? -28.526 -12.599 -17.456 1.00 28.42 648 PRO A CA 1
ATOM 749 C C . PRO A 1 135 ? -28.746 -11.071 -17.352 1.00 23.76 648 PRO A C 1
ATOM 750 O O . PRO A 1 135 ? -27.785 -10.303 -17.197 1.00 22.23 648 PRO A O 1
ATOM 754 N N . ILE A 1 136 ? -30.000 -10.658 -17.464 1.00 22.43 649 ILE A N 1
ATOM 755 C CA . ILE A 1 136 ? -30.417 -9.267 -17.213 1.00 23.17 649 ILE A CA 1
ATOM 756 C C . ILE A 1 136 ? -31.262 -9.235 -15.953 1.00 23.13 649 ILE A C 1
ATOM 757 O O . ILE A 1 136 ? -32.119 -10.076 -15.764 1.00 22.68 649 ILE A O 1
ATOM 762 N N . MET A 1 137 ? -30.962 -8.266 -15.089 1.00 24.33 650 MET A N 1
ATOM 763 C CA . MET A 1 137 ? -31.743 -7.941 -13.927 1.00 20.57 650 MET A CA 1
ATOM 764 C C . MET A 1 137 ? -32.276 -6.568 -14.192 1.00 21.69 650 MET A C 1
ATOM 765 O O . MET A 1 137 ? -31.494 -5.607 -14.249 1.00 18.58 650 MET A O 1
ATOM 770 N N . LEU A 1 138 ? -33.593 -6.484 -14.398 1.00 18.96 651 LEU A N 1
ATOM 771 C CA . LEU A 1 138 ? -34.307 -5.216 -14.526 1.00 18.89 651 LEU A CA 1
ATOM 772 C C . LEU A 1 138 ? -34.632 -4.609 -13.159 1.00 17.50 651 LEU A C 1
ATOM 773 O O . LEU A 1 138 ? -35.310 -5.243 -12.336 1.00 17.81 651 LEU A O 1
ATOM 778 N N . VAL A 1 139 ? -34.186 -3.379 -12.950 1.00 18.87 652 VAL A N 1
ATOM 779 C CA . VAL A 1 139 ? -34.296 -2.668 -11.649 1.00 17.70 652 VAL A CA 1
ATOM 780 C C . VAL A 1 139 ? -35.142 -1.398 -11.770 1.00 22.14 652 VAL A C 1
ATOM 781 O O . VAL A 1 139 ? -34.798 -0.474 -12.509 1.00 25.72 652 VAL A O 1
ATOM 785 N N . GLY A 1 140 ? -36.275 -1.379 -11.075 1.00 21.76 653 GLY A N 1
ATOM 786 C CA . GLY A 1 140 ? -37.037 -0.170 -10.898 1.00 22.98 653 GLY A CA 1
ATOM 787 C C . GLY A 1 140 ? -36.438 0.547 -9.697 1.00 23.38 653 GLY A C 1
ATOM 788 O O . GLY A 1 140 ? -36.701 0.196 -8.559 1.00 21.74 653 GLY A O 1
ATOM 789 N N . ASN A 1 141 ? -35.593 1.531 -9.969 1.00 22.87 654 ASN A N 1
ATOM 790 C CA . ASN A 1 141 ? -34.927 2.267 -8.919 1.00 22.75 654 ASN A CA 1
ATOM 791 C C . ASN A 1 141 ? -35.743 3.469 -8.440 1.00 24.17 654 ASN A C 1
ATOM 792 O O . ASN A 1 141 ? -36.678 3.927 -9.119 1.00 24.39 654 ASN A O 1
ATOM 797 N N . LYS A 1 142 ? -35.362 3.983 -7.263 1.00 27.51 655 LYS A N 1
ATOM 798 C CA . LYS A 1 142 ? -35.998 5.131 -6.635 1.00 23.17 655 LYS A CA 1
ATOM 799 C C . LYS A 1 142 ? -37.380 4.758 -6.086 1.00 23.36 655 LYS A C 1
ATOM 800 O O . LYS A 1 142 ? -38.246 5.594 -5.997 1.00 22.54 655 LYS A O 1
ATOM 806 N N . ALA A 1 143 ? -37.550 3.504 -5.668 1.00 29.00 656 ALA A N 1
ATOM 807 C CA . ALA A 1 143 ? -38.850 3.007 -5.155 1.00 30.34 656 ALA A CA 1
ATOM 808 C C . ALA A 1 143 ? -39.338 3.775 -3.885 1.00 33.35 656 ALA A C 1
ATOM 809 O O . ALA A 1 143 ? -40.520 3.701 -3.512 1.00 34.63 656 ALA A O 1
ATOM 811 N N . ASP A 1 144 ? -38.393 4.455 -3.225 1.00 33.39 657 ASP A N 1
ATOM 812 C CA . ASP A 1 144 ? -38.625 5.262 -2.017 1.00 34.90 657 ASP A CA 1
ATOM 813 C C . ASP A 1 144 ? -39.460 6.533 -2.253 1.00 36.08 657 ASP A C 1
ATOM 814 O O . ASP A 1 144 ? -39.983 7.091 -1.288 1.00 36.38 657 ASP A O 1
ATOM 819 N N . ILE A 1 145 ? -39.574 6.974 -3.513 1.00 33.17 658 ILE A N 1
ATOM 820 C CA . ILE A 1 145 ? -40.336 8.181 -3.867 1.00 32.81 658 ILE A CA 1
ATOM 821 C C . ILE A 1 145 ? -41.761 7.870 -4.198 1.00 31.27 658 ILE A C 1
ATOM 822 O O . ILE A 1 145 ? -42.581 8.784 -4.285 1.00 33.44 658 ILE A O 1
ATOM 827 N N . ARG A 1 146 ? -42.076 6.596 -4.403 1.00 30.64 659 ARG A N 1
ATOM 828 C CA . ARG A 1 146 ? -43.412 6.213 -4.826 1.00 31.28 659 ARG A CA 1
ATOM 829 C C . ARG A 1 146 ? -44.492 6.789 -3.923 1.00 32.22 659 ARG A C 1
ATOM 830 O O . ARG A 1 146 ? -45.515 7.285 -4.406 1.00 31.03 659 ARG A O 1
ATOM 838 N N . ASP A 1 147 ? -44.289 6.688 -2.610 1.00 34.55 660 ASP A N 1
ATOM 839 C CA . ASP A 1 147 ? -45.264 7.235 -1.643 1.00 33.78 660 ASP A CA 1
ATOM 840 C C . ASP A 1 147 ? -45.411 8.736 -1.796 1.00 29.19 660 ASP A C 1
ATOM 841 O O . ASP A 1 147 ? -46.520 9.243 -1.779 1.00 31.38 660 ASP A O 1
ATOM 846 N N . THR A 1 148 ? -44.293 9.432 -1.972 1.00 30.91 661 THR A N 1
ATOM 847 C CA . THR A 1 148 ? -44.291 10.882 -2.187 1.00 33.45 661 THR A CA 1
ATOM 848 C C . THR A 1 148 ? -45.000 11.241 -3.488 1.00 36.82 661 THR A C 1
ATOM 849 O O . THR A 1 148 ? -45.902 12.069 -3.497 1.00 37.83 661 THR A O 1
ATOM 853 N N . ALA A 1 149 ? -44.578 10.602 -4.582 1.00 39.33 662 ALA A N 1
ATOM 854 C CA . ALA A 1 149 ? -45.247 10.704 -5.885 1.00 39.75 662 ALA A CA 1
ATOM 855 C C . ALA A 1 149 ? -46.750 10.451 -5.782 1.00 39.44 662 ALA A C 1
ATOM 856 O O . ALA A 1 149 ? -47.549 11.280 -6.216 1.00 42.13 662 ALA A O 1
ATOM 858 N N . ALA A 1 150 ? -47.137 9.337 -5.170 1.00 36.66 663 ALA A N 1
ATOM 859 C CA . ALA A 1 150 ? -48.539 8.995 -5.055 1.00 37.80 663 ALA A CA 1
ATOM 860 C C . ALA A 1 150 ? -49.323 10.046 -4.238 1.00 41.64 663 ALA A C 1
ATOM 861 O O . ALA A 1 150 ? -50.369 10.522 -4.679 1.00 43.86 663 ALA A O 1
ATOM 863 N N . THR A 1 151 ? -48.804 10.409 -3.064 1.00 42.09 664 THR A N 1
ATOM 864 C CA . THR A 1 151 ? -49.412 11.439 -2.195 1.00 41.23 664 THR A CA 1
ATOM 865 C C . THR A 1 151 ? -49.720 12.737 -2.959 1.00 42.91 664 THR A C 1
ATOM 866 O O . THR A 1 151 ? -50.811 13.302 -2.820 1.00 44.35 664 THR A O 1
ATOM 870 N N . GLU A 1 152 ? -48.756 13.190 -3.768 1.00 46.70 665 GLU A N 1
ATOM 871 C CA . GLU A 1 152 ? -48.886 14.411 -4.576 1.00 47.29 665 GLU A CA 1
ATOM 872 C C . GLU A 1 152 ? -49.517 14.148 -5.966 1.00 49.77 665 GLU A C 1
ATOM 873 O O . GLU A 1 152 ? -49.307 14.924 -6.898 1.00 51.21 665 GLU A O 1
ATOM 876 N N . GLY A 1 153 ? -50.272 13.049 -6.091 1.00 50.49 666 GLY A N 1
ATOM 877 C CA . GLY A 1 153 ? -50.942 12.658 -7.344 1.00 50.46 666 GLY A CA 1
ATOM 878 C C . GLY A 1 153 ? -50.108 12.522 -8.616 1.00 50.62 666 GLY A C 1
ATOM 879 O O . GLY A 1 153 ? -50.643 12.691 -9.709 1.00 51.97 666 GLY A O 1
ATOM 880 N N . GLN A 1 154 ? -48.808 12.230 -8.488 1.00 50.86 667 GLN A N 1
ATOM 881 C CA . GLN A 1 154 ? -47.929 12.040 -9.658 1.00 50.94 667 GLN A CA 1
ATOM 882 C C . GLN A 1 154 ? -47.784 10.548 -9.990 1.00 49.47 667 GLN A C 1
ATOM 883 O O . GLN A 1 154 ? -47.949 9.691 -9.118 1.00 47.90 667 GLN A O 1
ATOM 889 N N . LYS A 1 155 ? -47.496 10.251 -11.258 1.00 49.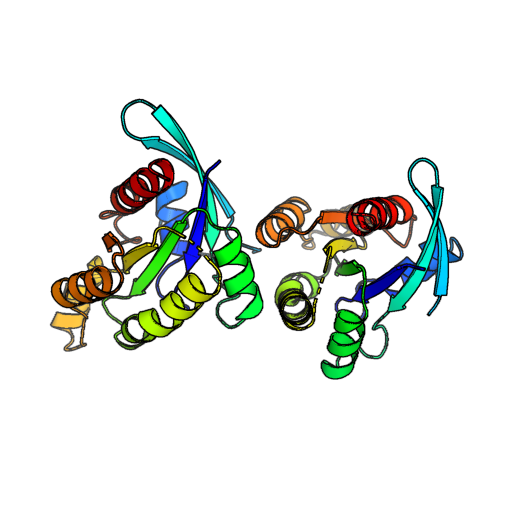76 668 LYS A N 1
ATOM 890 C CA . LYS A 1 155 ? -47.527 8.852 -11.769 1.00 49.19 668 LYS A CA 1
ATOM 891 C C . LYS A 1 155 ? -46.205 8.115 -11.566 1.00 45.76 668 LYS A C 1
ATOM 892 O O . LYS A 1 155 ? -45.128 8.646 -11.859 1.00 51.29 668 LYS A O 1
ATOM 894 N N . CYS A 1 156 ? -46.296 6.896 -11.042 1.00 42.29 669 CYS A N 1
ATOM 895 C CA . CYS A 1 156 ? -45.161 5.990 -10.930 1.00 38.01 669 CYS A CA 1
ATOM 896 C C . CYS A 1 156 ? -45.435 4.716 -11.707 1.00 33.37 669 CYS A C 1
ATOM 897 O O . CYS A 1 156 ? -46.578 4.324 -11.873 1.00 35.84 669 CYS A O 1
ATOM 900 N N . VAL A 1 157 ? -44.376 4.063 -12.154 1.00 29.37 670 VAL A N 1
ATOM 901 C CA . VAL A 1 157 ? -44.482 2.782 -12.853 1.00 24.11 670 VAL A CA 1
ATOM 902 C C . VAL A 1 157 ? -44.767 1.723 -11.801 1.00 24.94 670 VAL A C 1
ATOM 903 O O . VAL A 1 157 ? -43.917 1.464 -10.928 1.00 26.98 670 VAL A O 1
ATOM 907 N N . PRO A 1 158 ? -45.953 1.095 -11.861 1.00 26.25 671 PRO A N 1
ATOM 908 C CA . PRO A 1 158 ? -46.225 0.041 -10.896 1.00 26.41 671 PRO A CA 1
ATOM 909 C C . PRO A 1 158 ? -45.285 -1.162 -11.058 1.00 28.55 671 PRO A C 1
ATOM 910 O O . PRO A 1 158 ? -44.977 -1.550 -12.178 1.00 28.88 671 PRO A O 1
ATOM 914 N N . GLY A 1 159 ? -44.844 -1.720 -9.935 1.00 26.11 672 GLY A N 1
ATOM 915 C CA . GLY A 1 159 ? -43.943 -2.860 -9.909 1.00 28.35 672 GLY A CA 1
ATOM 916 C C . GLY A 1 159 ? -44.351 -4.017 -10.818 1.00 28.43 672 GLY A C 1
ATOM 917 O O . GLY A 1 159 ? -43.503 -4.671 -11.405 1.00 28.48 672 GLY A O 1
ATOM 918 N N . HIS A 1 160 ? -45.649 -4.266 -10.934 1.00 30.64 673 HIS A N 1
ATOM 919 C CA . HIS A 1 160 ? -46.118 -5.415 -11.695 1.00 30.60 673 HIS A CA 1
ATOM 920 C C . HIS A 1 160 ? -45.904 -5.247 -13.204 1.00 27.36 673 HIS A C 1
ATOM 921 O O . HIS A 1 160 ? -45.750 -6.226 -13.886 1.00 28.92 673 HIS A O 1
ATOM 928 N N . PHE A 1 161 ? -45.878 -4.002 -13.694 1.00 27.20 674 PHE A N 1
ATOM 929 C CA . PHE A 1 161 ? -45.471 -3.685 -15.058 1.00 29.55 674 PHE A CA 1
ATOM 930 C C . PHE A 1 161 ? -44.041 -4.147 -15.318 1.00 27.57 674 PHE A C 1
ATOM 931 O O . PHE A 1 161 ? -43.758 -4.750 -16.351 1.00 24.52 674 PHE A O 1
ATOM 939 N N . GLY A 1 162 ? -43.133 -3.806 -14.395 1.00 28.67 675 GLY A N 1
ATOM 940 C CA . GLY A 1 162 ? -41.740 -4.233 -14.475 1.00 25.84 675 GLY A CA 1
ATOM 941 C C . GLY A 1 162 ? -41.601 -5.740 -14.396 1.00 25.37 675 GLY A C 1
ATOM 942 O O . GLY A 1 162 ? -40.785 -6.311 -15.106 1.00 24.87 675 GLY A O 1
ATOM 943 N N . GLU A 1 163 ? -42.377 -6.385 -13.514 1.00 23.17 676 GLU A N 1
ATOM 944 C CA . GLU A 1 163 ? -42.376 -7.865 -13.373 1.00 25.08 676 GLU A CA 1
ATOM 945 C C . GLU A 1 163 ? -42.765 -8.534 -14.673 1.00 20.63 676 GLU A C 1
ATOM 946 O O . GLU A 1 163 ? -42.162 -9.515 -15.067 1.00 20.49 676 GLU A O 1
ATOM 952 N N . LYS A 1 164 ? -43.818 -8.016 -15.287 1.00 15.88 677 LYS A N 1
ATOM 953 C CA . LYS A 1 164 ? -44.357 -8.545 -16.525 1.00 23.28 677 LYS A CA 1
ATOM 954 C C . LYS A 1 164 ? -43.416 -8.304 -17.696 1.00 22.58 677 LYS A C 1
ATOM 955 O O . LYS A 1 164 ? -43.200 -9.192 -18.493 1.00 25.18 677 LYS A O 1
ATOM 961 N N . LEU A 1 165 ? -42.857 -7.102 -17.800 1.00 25.13 678 LEU A N 1
ATOM 962 C CA . LEU A 1 165 ? -41.910 -6.812 -18.886 1.00 22.54 678 LEU A CA 1
ATOM 963 C C . LEU A 1 165 ? -40.697 -7.701 -18.783 1.00 20.28 678 LEU A C 1
ATOM 964 O O . LEU A 1 165 ? -40.280 -8.329 -19.769 1.00 21.26 678 LEU A O 1
ATOM 969 N N . ALA A 1 166 ? -40.134 -7.755 -17.586 1.00 19.25 679 ALA A N 1
ATOM 970 C CA . ALA A 1 166 ? -39.028 -8.626 -17.250 1.00 18.55 679 ALA A CA 1
ATOM 971 C C . ALA A 1 166 ? -39.317 -10.091 -17.613 1.00 26.72 679 ALA A C 1
ATOM 972 O O . ALA A 1 166 ? -38.443 -10.766 -18.185 1.00 28.15 679 ALA A O 1
ATOM 974 N N . MET A 1 167 ? -40.538 -10.566 -17.326 1.00 27.14 680 MET A N 1
ATOM 975 C CA . MET A 1 167 ? -40.967 -11.931 -17.693 1.00 31.60 680 MET A CA 1
ATOM 976 C C . MET A 1 167 ? -40.885 -12.174 -19.197 1.00 26.61 680 MET A C 1
ATOM 977 O O . MET A 1 167 ? -40.322 -13.160 -19.628 1.00 23.86 680 MET A O 1
ATOM 982 N N . THR A 1 168 ? -41.434 -11.269 -19.990 1.00 24.72 681 THR A N 1
ATOM 983 C CA . THR A 1 168 ? -41.362 -11.420 -21.452 1.00 22.97 681 THR A CA 1
ATOM 984 C C . THR A 1 168 ? -39.923 -11.551 -21.977 1.00 24.94 681 THR A C 1
ATOM 985 O O . THR A 1 168 ? -39.669 -12.329 -22.894 1.00 21.56 681 THR A O 1
ATOM 989 N N . TYR A 1 169 ? -39.000 -10.796 -21.370 1.00 25.09 682 TYR A N 1
ATOM 990 C CA . TYR A 1 169 ? -37.582 -10.783 -21.729 1.00 24.99 682 TYR A CA 1
ATOM 991 C C . TYR A 1 169 ? -36.763 -11.932 -21.168 1.00 25.45 682 TYR A C 1
ATOM 992 O O . TYR A 1 169 ? -35.598 -12.095 -21.543 1.00 27.11 682 TYR A O 1
ATOM 1001 N N . GLY A 1 170 ? -37.337 -12.724 -20.266 1.00 26.94 683 GLY A N 1
ATOM 1002 C CA . GLY A 1 170 ? -36.546 -13.709 -19.505 1.00 25.20 683 GLY A CA 1
ATOM 1003 C C . GLY A 1 170 ? -35.556 -13.061 -18.549 1.00 25.82 683 GLY A C 1
ATOM 1004 O O . GLY A 1 170 ? -34.526 -13.650 -18.193 1.00 23.09 683 GLY A O 1
ATOM 1005 N N . ALA A 1 171 ? -35.891 -11.854 -18.105 1.00 24.81 684 ALA A N 1
ATOM 1006 C CA . ALA A 1 171 ? -35.075 -11.093 -17.174 1.00 22.86 684 ALA A CA 1
ATOM 1007 C C . ALA A 1 171 ? -35.574 -11.255 -15.732 1.00 20.77 684 ALA A C 1
ATOM 1008 O O . ALA A 1 171 ? -36.739 -11.483 -15.502 1.00 25.23 684 ALA A O 1
ATOM 1010 N N . LEU A 1 172 ? -34.665 -11.166 -14.773 1.00 21.39 685 LEU A N 1
ATOM 1011 C CA . LEU A 1 172 ? -35.045 -10.982 -13.355 1.00 21.60 685 LEU A CA 1
ATOM 1012 C C . LEU A 1 172 ? -35.557 -9.583 -13.174 1.00 21.30 685 LEU A C 1
ATOM 1013 O O . LEU A 1 172 ? -35.304 -8.702 -14.023 1.00 20.49 685 LEU A O 1
ATOM 1018 N N . PHE A 1 173 ? -36.246 -9.363 -12.056 1.00 21.58 686 PHE A N 1
ATOM 1019 C CA . PHE A 1 173 ? -36.789 -8.074 -11.721 1.00 23.69 686 PHE A CA 1
ATOM 1020 C C . PHE A 1 173 ? -36.668 -7.780 -10.229 1.00 27.08 686 PHE A C 1
ATOM 1021 O O . PHE A 1 173 ? -36.809 -8.670 -9.403 1.00 25.63 686 PHE A O 1
ATOM 1029 N N . CYS A 1 174 ? -36.440 -6.504 -9.921 1.00 30.41 687 CYS A N 1
ATOM 1030 C CA . CYS A 1 174 ? -36.265 -6.027 -8.570 1.00 34.14 687 CYS A CA 1
ATOM 1031 C C . CYS A 1 174 ? -36.567 -4.532 -8.499 1.00 29.18 687 CYS A C 1
ATOM 1032 O O . CYS A 1 174 ? -36.169 -3.788 -9.374 1.00 25.24 687 CYS A O 1
ATOM 1035 N N . GLU A 1 175 ? -37.242 -4.102 -7.448 1.00 25.98 688 GLU A N 1
ATOM 1036 C CA . GLU A 1 175 ? -37.312 -2.696 -7.131 1.00 27.74 688 GLU A CA 1
ATOM 1037 C C . GLU A 1 175 ? -36.321 -2.362 -6.012 1.00 27.02 688 GLU A C 1
ATOM 1038 O O . GLU A 1 175 ? -36.177 -3.113 -5.067 1.00 27.74 688 GLU A O 1
ATOM 1044 N N . THR A 1 176 ? -35.641 -1.224 -6.159 1.00 25.85 689 THR A N 1
ATOM 1045 C CA . THR A 1 176 ? -34.563 -0.809 -5.263 1.00 22.92 689 THR A CA 1
ATOM 1046 C C . THR A 1 176 ? -34.691 0.674 -4.908 1.00 20.36 689 THR A C 1
ATOM 1047 O O . THR A 1 176 ? -35.430 1.420 -5.526 1.00 19.56 689 THR A O 1
ATOM 1051 N N . SER A 1 177 ? -33.946 1.067 -3.892 1.00 25.36 690 SER A N 1
ATOM 1052 C CA . SER A 1 177 ? -33.741 2.446 -3.556 1.00 27.27 690 SER A CA 1
ATOM 1053 C C . SER A 1 177 ? -32.277 2.588 -3.225 1.00 27.57 690 SER A C 1
ATOM 1054 O O . SER A 1 177 ? -31.809 2.063 -2.205 1.00 27.43 690 SER A O 1
ATOM 1057 N N . ALA A 1 178 ? -31.537 3.240 -4.112 1.00 26.63 691 ALA A N 1
ATOM 1058 C CA . ALA A 1 178 ? -30.138 3.600 -3.825 1.00 30.43 691 ALA A CA 1
ATOM 1059 C C . ALA A 1 178 ? -30.052 4.593 -2.654 1.00 31.00 691 ALA A C 1
ATOM 1060 O O . ALA A 1 178 ? -29.068 4.618 -1.935 1.00 33.65 691 ALA A O 1
ATOM 1062 N N . LYS A 1 179 ? -31.097 5.398 -2.470 1.00 34.66 692 LYS A N 1
ATOM 1063 C CA . LYS A 1 179 ? -31.156 6.350 -1.383 1.00 35.76 692 LYS A CA 1
ATOM 1064 C C . LYS A 1 179 ? -31.189 5.694 -0.003 1.00 38.43 692 LYS A C 1
ATOM 1065 O O . LYS A 1 179 ? -30.359 6.024 0.834 1.00 40.44 692 LYS A O 1
ATOM 1071 N N . ASP A 1 180 ? -32.139 4.787 0.252 1.00 38.35 693 ASP A N 1
ATOM 1072 C CA . ASP A 1 180 ? -32.201 4.115 1.574 1.00 38.60 693 ASP A CA 1
ATOM 1073 C C . ASP A 1 180 ? -31.595 2.712 1.580 1.00 38.21 693 ASP A C 1
ATOM 1074 O O . ASP A 1 180 ? -31.655 2.007 2.595 1.00 34.17 693 ASP A O 1
ATOM 1079 N N . GLY A 1 181 ? -31.003 2.305 0.450 1.00 34.81 694 GLY A N 1
ATOM 1080 C CA . GLY A 1 181 ? -30.265 1.037 0.383 1.00 31.82 694 GLY A CA 1
ATOM 1081 C C . GLY A 1 181 ? -31.108 -0.204 0.176 1.00 29.24 694 GLY A C 1
ATOM 1082 O O . GLY A 1 181 ? -30.570 -1.322 0.051 1.00 32.74 694 GLY A O 1
ATOM 1083 N N . SER A 1 182 ? -32.419 -0.046 0.110 1.00 28.65 695 SER A N 1
ATOM 1084 C CA . SER A 1 182 ? -33.298 -1.227 0.069 1.00 31.91 695 SER A CA 1
ATOM 1085 C C . SER A 1 182 ? -33.197 -1.988 -1.258 1.00 29.42 695 SER A C 1
ATOM 1086 O O . SER A 1 182 ? -33.299 -1.401 -2.333 1.00 27.67 695 SER A O 1
ATOM 1089 N N . ASN A 1 183 ? -32.970 -3.298 -1.139 1.00 28.50 696 ASN A N 1
ATOM 1090 C CA . ASN A 1 183 ? -32.813 -4.252 -2.255 1.00 29.24 696 ASN A CA 1
ATOM 1091 C C . ASN A 1 183 ? -31.542 -4.163 -3.091 1.00 24.32 696 ASN A C 1
ATOM 1092 O O . ASN A 1 183 ? -31.370 -4.932 -4.048 1.00 22.57 696 ASN A O 1
ATOM 1097 N N . ILE A 1 184 ? -30.631 -3.276 -2.704 1.00 25.38 697 ILE A N 1
ATOM 1098 C CA . ILE A 1 184 ? -29.460 -2.975 -3.530 1.00 26.32 697 ILE A CA 1
ATOM 1099 C C . ILE A 1 184 ? -28.545 -4.193 -3.583 1.00 28.03 697 ILE A C 1
ATOM 1100 O O . ILE A 1 184 ? -28.210 -4.682 -4.668 1.00 29.36 697 ILE A O 1
ATOM 1105 N N . VAL A 1 185 ? -28.160 -4.692 -2.407 1.00 27.45 698 VAL A N 1
ATOM 1106 C CA . VAL A 1 185 ? -27.280 -5.863 -2.308 1.00 27.07 698 VAL A CA 1
ATOM 1107 C C . VAL A 1 185 ? -28.003 -7.107 -2.832 1.00 25.95 698 VAL A C 1
ATOM 1108 O O . VAL A 1 185 ? -27.418 -7.939 -3.505 1.00 25.63 698 VAL A O 1
ATOM 1112 N N . GLU A 1 186 ? -29.288 -7.207 -2.508 1.00 28.26 699 GLU A N 1
ATOM 1113 C CA . GLU A 1 186 ? -30.138 -8.309 -2.938 1.00 29.71 699 GLU A CA 1
ATOM 1114 C C . GLU A 1 186 ? -30.304 -8.379 -4.468 1.00 29.59 699 GLU A C 1
ATOM 1115 O O . GLU A 1 186 ? -30.252 -9.463 -5.031 1.00 29.44 699 GLU A O 1
ATOM 1121 N N . ALA A 1 187 ? -30.508 -7.241 -5.139 1.00 28.34 700 ALA A N 1
ATOM 1122 C CA . ALA A 1 187 ? -30.565 -7.226 -6.635 1.00 27.54 700 ALA A CA 1
ATOM 1123 C C . ALA A 1 187 ? -29.308 -7.809 -7.256 1.00 24.57 700 ALA A C 1
ATOM 1124 O O . ALA A 1 187 ? -29.373 -8.643 -8.142 1.00 26.10 700 ALA A O 1
ATOM 1126 N N . VAL A 1 188 ? -28.158 -7.381 -6.764 1.00 25.64 701 VAL A N 1
ATOM 1127 C CA . VAL A 1 188 ? -26.885 -7.849 -7.266 1.00 25.16 701 VAL A CA 1
ATOM 1128 C C . VAL A 1 188 ? -26.619 -9.328 -6.928 1.00 27.11 701 VAL A C 1
ATOM 1129 O O . VAL A 1 188 ? -26.030 -10.046 -7.734 1.00 23.20 701 VAL A O 1
ATOM 1133 N N . LEU A 1 189 ? -27.026 -9.776 -5.738 1.00 29.97 702 LEU A N 1
ATOM 1134 C CA . LEU A 1 189 ? -26.904 -11.214 -5.379 1.00 27.89 702 LEU A CA 1
ATOM 1135 C C . LEU A 1 189 ? -27.798 -12.064 -6.265 1.00 28.05 702 LEU A C 1
ATOM 1136 O O . LEU A 1 189 ? -27.354 -13.084 -6.778 1.00 27.34 702 LEU A O 1
ATOM 1141 N N . HIS A 1 190 ? -29.049 -11.647 -6.469 1.00 29.42 703 HIS A N 1
ATOM 1142 C CA . HIS A 1 190 ? -29.923 -12.368 -7.397 1.00 30.91 703 HIS A CA 1
ATOM 1143 C C . HIS A 1 190 ? -29.294 -12.461 -8.819 1.00 29.68 703 HIS A C 1
ATOM 1144 O O . HIS A 1 190 ? -29.330 -13.509 -9.453 1.00 31.26 703 HIS A O 1
ATOM 1151 N N . LEU A 1 191 ? -28.686 -11.383 -9.304 1.00 28.17 704 LEU A N 1
ATOM 1152 C CA . LEU A 1 191 ? -28.005 -11.431 -10.613 1.00 26.57 704 LEU A CA 1
ATOM 1153 C C . LEU A 1 191 ? -26.778 -12.353 -10.592 1.00 24.39 704 LEU A C 1
ATOM 1154 O O . LEU A 1 191 ? -26.614 -13.198 -11.476 1.00 26.03 704 LEU A O 1
ATOM 1159 N N . ALA A 1 192 ? -25.923 -12.185 -9.589 1.00 25.16 705 ALA A N 1
ATOM 1160 C CA . ALA A 1 192 ? -24.725 -13.028 -9.441 1.00 28.76 705 ALA A CA 1
ATOM 1161 C C . ALA A 1 192 ? -25.031 -14.536 -9.440 1.00 29.93 705 ALA A C 1
ATOM 1162 O O . ALA A 1 192 ? -24.312 -15.298 -10.081 1.00 30.47 705 ALA A O 1
ATOM 1164 N N . ARG A 1 193 ? -26.094 -14.961 -8.738 1.00 31.67 706 ARG A N 1
ATOM 1165 C CA . ARG A 1 193 ? -26.480 -16.390 -8.724 1.00 34.24 706 ARG A CA 1
ATOM 1166 C C . ARG A 1 193 ? -26.848 -16.904 -10.120 1.00 36.49 706 ARG A C 1
ATOM 1167 O O . ARG A 1 193 ? -26.496 -18.024 -10.497 1.00 38.41 706 ARG A O 1
ATOM 1175 N N . GLU A 1 194 ? -27.550 -16.084 -10.891 1.00 37.91 707 GLU A N 1
ATOM 1176 C CA . GLU A 1 194 ? -27.883 -16.434 -12.275 1.00 40.47 707 GLU A CA 1
ATOM 1177 C C . GLU A 1 194 ? -26.617 -16.439 -13.187 1.00 39.19 707 GLU A C 1
ATOM 1178 O O . GLU A 1 194 ? -26.490 -17.264 -14.078 1.00 35.03 707 GLU A O 1
ATOM 1184 N N . VAL A 1 195 ? -25.674 -15.527 -12.935 1.00 39.98 708 VAL A N 1
ATOM 1185 C CA . VAL A 1 195 ? -24.421 -15.473 -13.705 1.00 41.37 708 VAL A CA 1
ATOM 1186 C C . VAL A 1 195 ? -23.558 -16.729 -13.438 1.00 45.63 708 VAL A C 1
ATOM 1187 O O . VAL A 1 195 ? -22.996 -17.314 -14.368 1.00 45.55 708 VAL A O 1
ATOM 1191 N N . LYS A 1 196 ? -23.483 -17.148 -12.170 1.00 48.85 709 LYS A N 1
ATOM 1192 C CA . LYS A 1 196 ? -22.676 -18.318 -11.784 1.00 51.65 709 LYS A CA 1
ATOM 1193 C C . LYS A 1 196 ? -23.141 -19.635 -12.425 1.00 54.29 709 LYS A C 1
ATOM 1194 O O . LYS A 1 196 ? -22.382 -20.603 -12.424 1.00 58.38 709 LYS A O 1
ATOM 1200 N N . LYS A 1 197 ? -24.362 -19.666 -12.970 1.00 55.84 710 LYS A N 1
ATOM 1201 C CA . LYS A 1 197 ? -24.761 -20.692 -13.968 1.00 55.07 710 LYS A CA 1
ATOM 1202 C C . LYS A 1 197 ? -24.410 -20.176 -15.385 1.00 57.31 710 LYS A C 1
ATOM 1203 O O . LYS A 1 197 ? -23.443 -20.622 -16.028 1.00 59.51 710 LYS A O 1
ATOM 1209 N N . ALA B 1 28 ? -48.383 -23.014 -18.123 1.00 34.23 541 ALA B N 1
ATOM 1210 C CA . ALA B 1 28 ? -48.979 -22.023 -19.083 1.00 33.78 541 ALA B CA 1
ATOM 1211 C C . ALA B 1 28 ? -48.245 -22.077 -20.415 1.00 33.31 541 ALA B C 1
ATOM 1212 O O . ALA B 1 28 ? -47.034 -22.035 -20.444 1.00 35.08 541 ALA B O 1
ATOM 1214 N N . TYR B 1 29 ? -48.975 -22.208 -21.516 1.00 33.95 542 TYR B N 1
ATOM 1215 C CA . TYR B 1 29 ? -48.362 -22.040 -22.844 1.00 34.38 542 TYR B CA 1
ATOM 1216 C C . TYR B 1 29 ? -48.132 -20.567 -23.148 1.00 28.35 542 TYR B C 1
ATOM 1217 O O . TYR B 1 29 ? -48.988 -19.731 -22.890 1.00 25.50 542 TYR B O 1
ATOM 1226 N N . LYS B 1 30 ? -46.953 -20.275 -23.692 1.00 28.69 543 LYS B N 1
ATOM 1227 C CA . LYS B 1 30 ? -46.525 -18.924 -24.022 1.00 27.20 543 LYS B CA 1
ATOM 1228 C C . LYS B 1 30 ? -46.822 -18.617 -25.466 1.00 21.46 543 LYS B C 1
ATOM 1229 O O . LYS B 1 30 ? -46.273 -19.248 -26.355 1.00 22.09 543 LYS B O 1
ATOM 1233 N N . ILE B 1 31 ? -47.674 -17.608 -25.681 1.00 21.48 544 ILE B N 1
ATOM 1234 C CA . ILE B 1 31 ? -48.146 -17.246 -26.991 1.00 21.12 544 ILE B CA 1
ATOM 1235 C C . ILE B 1 31 ? -47.910 -15.774 -27.236 1.00 20.67 544 ILE B C 1
ATOM 1236 O O . ILE B 1 31 ? -48.465 -14.940 -26.537 1.00 17.86 544 ILE B O 1
ATOM 1241 N N . VAL B 1 32 ? -47.081 -15.461 -28.235 1.00 22.50 545 VAL B N 1
ATOM 1242 C CA . VAL B 1 32 ? -46.802 -14.079 -28.592 1.00 21.63 545 VAL B CA 1
ATOM 1243 C C . VAL B 1 32 ? -47.589 -13.685 -29.885 1.00 20.82 545 VAL B C 1
ATOM 1244 O O . VAL B 1 32 ? -47.720 -14.477 -30.858 1.00 20.78 545 VAL B O 1
ATOM 1248 N N . LEU B 1 33 ? -48.163 -12.487 -29.862 1.00 17.75 546 LEU B N 1
ATOM 1249 C CA . LEU B 1 33 ? -48.716 -11.855 -31.058 1.00 20.02 546 LEU B CA 1
ATOM 1250 C C . LEU B 1 33 ? -47.686 -10.905 -31.643 1.00 21.76 546 LEU B C 1
ATOM 1251 O O . LEU B 1 33 ? -47.121 -10.075 -30.922 1.00 20.72 546 LEU B O 1
ATOM 1256 N N . ALA B 1 34 ? -47.468 -11.028 -32.956 1.00 19.16 547 ALA B N 1
ATOM 1257 C CA . ALA B 1 34 ? -46.498 -10.254 -33.688 1.00 17.08 547 ALA B CA 1
ATOM 1258 C C . ALA B 1 34 ? -47.119 -9.793 -35.006 1.00 16.48 547 ALA B C 1
ATOM 1259 O O . ALA B 1 34 ? -48.271 -10.095 -35.283 1.00 17.06 547 ALA B O 1
ATOM 1261 N N . GLY B 1 35 ? -46.332 -9.072 -35.804 1.00 20.27 548 GLY B N 1
ATOM 1262 C CA . GLY B 1 35 ? -46.777 -8.434 -37.015 1.00 19.53 548 GLY B CA 1
ATOM 1263 C C . GLY B 1 35 ? -46.480 -6.936 -36.969 1.00 23.96 548 GLY B C 1
ATOM 1264 O O . GLY B 1 35 ? -46.011 -6.409 -35.935 1.00 23.33 548 GLY B O 1
ATOM 1265 N N . ASP B 1 36 ? -46.752 -6.251 -38.087 1.00 24.00 549 ASP B N 1
ATOM 1266 C CA . ASP B 1 36 ? -46.421 -4.829 -38.236 1.00 25.66 549 ASP B CA 1
ATOM 1267 C C . ASP B 1 36 ? -47.225 -3.999 -37.245 1.00 25.22 549 ASP B C 1
ATOM 1268 O O . ASP B 1 36 ? -48.291 -4.415 -36.793 1.00 24.84 549 ASP B O 1
ATOM 1273 N N . ALA B 1 37 ? -46.735 -2.810 -36.949 1.00 24.89 550 ALA B N 1
ATOM 1274 C CA . ALA B 1 37 ? -47.510 -1.868 -36.168 1.00 25.52 550 ALA B CA 1
ATOM 1275 C C . ALA B 1 37 ? -48.865 -1.628 -36.836 1.00 27.52 550 ALA B C 1
ATOM 1276 O O . ALA B 1 37 ? -48.971 -1.612 -38.078 1.00 26.85 550 ALA B O 1
ATOM 1278 N N . ALA B 1 38 ? -49.906 -1.475 -36.014 1.00 27.42 551 ALA B N 1
ATOM 1279 C CA . ALA B 1 38 ? -51.233 -1.062 -36.486 1.00 24.69 551 ALA B CA 1
ATOM 1280 C C . ALA B 1 38 ? -52.055 -2.173 -37.150 1.00 21.68 551 ALA B C 1
ATOM 1281 O O . ALA B 1 38 ? -53.109 -1.901 -37.730 1.00 24.24 551 ALA B O 1
ATOM 1283 N N . VAL B 1 39 ? -51.584 -3.420 -37.069 1.00 23.52 552 VAL B N 1
ATOM 1284 C CA . VAL B 1 39 ? -52.318 -4.593 -37.628 1.00 21.85 552 VAL B CA 1
ATOM 1285 C C . VAL B 1 3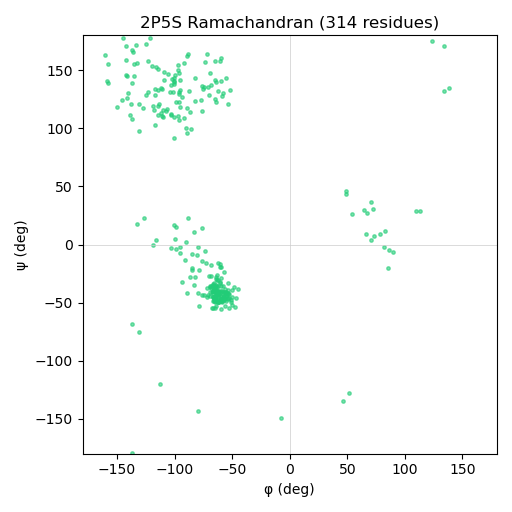9 ? -53.443 -5.008 -36.688 1.00 20.47 552 VAL B C 1
ATOM 1286 O O . VAL B 1 39 ? -54.412 -5.639 -37.114 1.00 22.51 552 VAL B O 1
ATOM 1290 N N . GLY B 1 40 ? -53.306 -4.625 -35.406 1.00 21.61 553 GLY B N 1
ATOM 1291 C CA . GLY B 1 40 ? -54.281 -4.890 -34.387 1.00 15.79 553 GLY B CA 1
ATOM 1292 C C . GLY B 1 40 ? -53.920 -5.899 -33.337 1.00 15.79 553 GLY B C 1
ATOM 1293 O O . GLY B 1 40 ? -54.811 -6.536 -32.774 1.00 19.89 553 GLY B O 1
ATOM 1294 N N . LYS B 1 41 ? -52.635 -6.046 -33.026 1.00 19.42 554 LYS B N 1
ATOM 1295 C CA . LYS B 1 41 ? -52.189 -6.945 -31.940 1.00 20.57 554 LYS B CA 1
ATOM 1296 C C . LYS B 1 41 ? -52.828 -6.651 -30.568 1.00 20.77 554 LYS B C 1
ATOM 1297 O O . LYS B 1 41 ? -53.357 -7.555 -29.919 1.00 21.02 554 LYS B O 1
ATOM 1303 N N . SER B 1 42 ? -52.745 -5.402 -30.106 1.00 23.74 555 SER B N 1
ATOM 1304 C CA . SER B 1 42 ? -53.412 -4.978 -28.842 1.00 23.04 555 SER B CA 1
ATOM 1305 C C . SER B 1 42 ? -54.911 -5.220 -28.855 1.00 22.23 555 SER B C 1
ATOM 1306 O O . SER B 1 42 ? -55.492 -5.758 -27.895 1.00 23.36 555 SER B O 1
ATOM 1309 N N . SER B 1 43 ? -55.540 -4.810 -29.940 1.00 23.79 556 SER B N 1
ATOM 1310 C CA . SER B 1 43 ? -56.970 -4.935 -30.063 1.00 23.22 556 SER B CA 1
ATOM 1311 C C . SER B 1 43 ? -57.351 -6.373 -30.046 1.00 25.40 556 SER B C 1
ATOM 1312 O O . SER B 1 43 ? -58.374 -6.721 -29.456 1.00 27.68 556 SER B O 1
ATOM 1315 N N . PHE B 1 44 ? -56.514 -7.236 -30.665 1.00 26.96 557 PHE B N 1
ATOM 1316 C CA . PHE B 1 44 ? -56.759 -8.696 -30.673 1.00 23.89 557 PHE B CA 1
ATOM 1317 C C . PHE B 1 44 ? -56.737 -9.207 -29.241 1.00 23.62 557 PHE B C 1
ATOM 1318 O O . PHE B 1 44 ? -57.618 -9.962 -28.845 1.00 22.75 557 PHE B O 1
ATOM 1326 N N . LEU B 1 45 ? -55.697 -8.837 -28.486 1.00 25.74 558 LEU B N 1
ATOM 1327 C CA . LEU B 1 45 ? -55.525 -9.310 -27.101 1.00 29.00 558 LEU B CA 1
ATOM 1328 C C . LEU B 1 45 ? -56.644 -8.798 -26.156 1.00 27.89 558 LEU B C 1
ATOM 1329 O O . LEU B 1 45 ? -57.133 -9.556 -25.329 1.00 26.54 558 LEU B O 1
ATOM 1334 N N . MET B 1 46 ? -57.052 -7.537 -26.322 1.00 33.21 559 MET B N 1
ATOM 1335 C CA . MET B 1 46 ? -58.106 -6.917 -25.512 1.00 34.66 559 MET B CA 1
ATOM 1336 C C . MET B 1 46 ? -59.473 -7.571 -25.792 1.00 34.16 559 MET B C 1
ATOM 1337 O O . MET B 1 46 ? -60.265 -7.803 -24.870 1.00 29.34 559 MET B O 1
ATOM 1342 N N . ARG B 1 47 ? -59.737 -7.884 -27.061 1.00 31.68 560 ARG B N 1
ATOM 1343 C CA . ARG B 1 47 ? -60.958 -8.600 -27.425 1.00 29.00 560 ARG B CA 1
ATOM 1344 C C . ARG B 1 47 ? -60.963 -10.010 -26.829 1.00 28.64 560 ARG B C 1
ATOM 1345 O O . ARG B 1 47 ? -61.960 -10.454 -26.264 1.00 30.67 560 ARG B O 1
ATOM 1353 N N . LEU B 1 48 ? -59.854 -10.721 -26.978 1.00 26.56 561 LEU B N 1
ATOM 1354 C CA . LEU B 1 48 ? -59.728 -12.094 -26.466 1.00 23.87 561 LEU B CA 1
ATOM 1355 C C . LEU B 1 48 ? -59.848 -12.189 -24.959 1.00 27.17 561 LEU B C 1
ATOM 1356 O O . LEU B 1 48 ? -60.478 -13.123 -24.423 1.00 26.37 561 LEU B O 1
ATOM 1361 N N . CYS B 1 49 ? -59.171 -11.279 -24.261 1.00 27.90 562 CYS B N 1
ATOM 1362 C CA . CYS B 1 49 ? -58.999 -11.441 -22.820 1.00 32.49 562 CYS B CA 1
ATOM 1363 C C . CYS B 1 49 ? -60.061 -10.725 -22.035 1.00 34.74 562 CYS B C 1
ATOM 1364 O O . CYS B 1 49 ? -60.432 -11.192 -20.965 1.00 38.39 562 CYS B O 1
ATOM 1367 N N . LYS B 1 50 ? -60.540 -9.599 -22.564 1.00 37.70 563 LYS B N 1
ATOM 1368 C CA . LYS B 1 50 ? -61.507 -8.767 -21.871 1.00 40.16 563 LYS B CA 1
ATOM 1369 C C . LYS B 1 50 ? -62.840 -8.612 -22.621 1.00 40.85 563 LYS B C 1
ATOM 1370 O O . LYS B 1 50 ? -63.758 -7.985 -22.110 1.00 36.99 563 LYS B O 1
ATOM 1376 N N . ASN B 1 51 ? -62.961 -9.231 -23.798 1.00 37.45 564 ASN B N 1
ATOM 1377 C CA . ASN B 1 51 ? -64.138 -9.073 -24.659 1.00 39.03 564 ASN B CA 1
ATOM 1378 C C . ASN B 1 51 ? -64.545 -7.623 -24.867 1.00 38.60 564 ASN B C 1
ATOM 1379 O O . ASN B 1 51 ? -65.721 -7.291 -24.821 1.00 39.09 564 ASN B O 1
ATOM 1384 N N . GLU B 1 52 ? -63.562 -6.764 -25.102 1.00 37.18 565 GLU B N 1
ATOM 1385 C CA . GLU B 1 52 ? -63.821 -5.379 -25.386 1.00 36.22 565 GLU B CA 1
ATOM 1386 C C . GLU B 1 52 ? -63.022 -4.929 -26.597 1.00 35.54 565 GLU B C 1
ATOM 1387 O O . GLU B 1 52 ? -62.022 -5.549 -26.945 1.00 36.49 565 GLU B O 1
ATOM 1390 N N . PHE B 1 53 ? -63.523 -3.872 -27.249 1.00 34.17 566 PHE B N 1
ATOM 1391 C CA . PHE B 1 53 ? -62.822 -3.119 -28.281 1.00 36.10 566 PHE B CA 1
ATOM 1392 C C . PHE B 1 53 ? -63.136 -1.607 -28.098 1.00 37.39 566 PHE B C 1
ATOM 1393 O O . PHE B 1 53 ? -64.293 -1.237 -28.006 1.00 42.02 566 PHE B O 1
ATOM 1401 N N . ARG B 1 54 ? -62.129 -0.741 -28.078 1.00 36.89 567 ARG B N 1
ATOM 1402 C CA . ARG B 1 54 ? -62.396 0.701 -28.008 1.00 41.66 567 ARG B CA 1
ATOM 1403 C C . ARG B 1 54 ? -61.611 1.504 -29.050 1.00 43.25 567 ARG B C 1
ATOM 1404 O O . ARG B 1 54 ? -60.695 0.993 -29.691 1.00 42.81 567 ARG B O 1
ATOM 1406 N N . GLY B 1 62 ? -47.229 -0.247 -20.163 1.00 41.99 575 GLY B N 1
ATOM 1407 C CA . GLY B 1 62 ? -46.145 -1.190 -20.406 1.00 43.00 575 GLY B CA 1
ATOM 1408 C C . GLY B 1 62 ? -46.486 -2.204 -21.495 1.00 43.82 575 GLY B C 1
ATOM 1409 O O . GLY B 1 62 ? -47.235 -1.881 -22.440 1.00 46.27 575 GLY B O 1
ATOM 1410 N N . VAL B 1 63 ? -45.928 -3.422 -21.382 1.00 40.83 576 VAL B N 1
ATOM 1411 C CA . VAL B 1 63 ? -46.191 -4.505 -22.367 1.00 39.14 576 VAL B CA 1
ATOM 1412 C C . VAL B 1 63 ? -47.606 -5.091 -22.122 1.00 39.33 576 VAL B C 1
ATOM 1413 O O . VAL B 1 63 ? -48.009 -5.314 -20.954 1.00 39.52 576 VAL B O 1
ATOM 1417 N N . ASP B 1 64 ? -48.373 -5.272 -23.206 1.00 38.23 577 ASP B N 1
ATOM 1418 C CA . ASP B 1 64 ? -49.665 -5.978 -23.132 1.00 36.52 577 ASP B CA 1
ATOM 1419 C C . ASP B 1 64 ? -49.329 -7.385 -22.719 1.00 33.96 577 ASP B C 1
ATOM 1420 O O . ASP B 1 64 ? -48.533 -8.053 -23.391 1.00 35.45 577 ASP B O 1
ATOM 1425 N N . PHE B 1 65 ? -49.913 -7.829 -21.604 1.00 33.04 578 PHE B N 1
ATOM 1426 C CA . PHE B 1 65 ? -49.544 -9.091 -20.963 1.00 32.93 578 PHE B CA 1
ATOM 1427 C C . PHE B 1 65 ? -50.788 -9.628 -20.260 1.00 34.81 578 PHE B C 1
ATOM 1428 O O . PHE B 1 65 ? -51.315 -8.974 -19.362 1.00 33.54 578 PHE B O 1
ATOM 1436 N N . GLN B 1 66 ? -51.255 -10.816 -20.669 1.00 34.93 579 GLN B N 1
ATOM 1437 C CA . GLN B 1 66 ? -52.508 -11.376 -20.143 1.00 35.09 579 GLN B CA 1
ATOM 1438 C C . GLN B 1 66 ? -52.432 -12.886 -19.943 1.00 35.27 579 GLN B C 1
ATOM 1439 O O . GLN B 1 66 ? -51.769 -13.602 -20.697 1.00 36.59 579 GLN B O 1
ATOM 1445 N N . MET B 1 67 ? -53.117 -13.363 -18.911 1.00 37.23 580 MET B N 1
ATOM 1446 C CA . MET B 1 67 ? -53.296 -14.780 -18.695 1.00 38.30 580 MET B CA 1
ATOM 1447 C C . MET B 1 67 ? -54.695 -15.095 -19.188 1.00 40.41 580 MET B C 1
ATOM 1448 O O . MET B 1 67 ? -55.608 -14.276 -19.051 1.00 40.81 580 MET B O 1
ATOM 1453 N N . LYS B 1 68 ? -54.849 -16.245 -19.835 1.00 39.54 581 LYS B N 1
ATOM 1454 C CA . LYS B 1 68 ? -56.133 -16.633 -20.413 1.00 39.26 581 LYS B CA 1
ATOM 1455 C C . LYS B 1 68 ? -56.270 -18.146 -20.304 1.00 39.00 581 LYS B C 1
ATOM 1456 O O . LYS B 1 68 ? -55.388 -18.897 -20.757 1.00 37.05 581 LYS B O 1
ATOM 1462 N N . THR B 1 69 ? -57.364 -18.576 -19.670 1.00 37.72 582 THR B N 1
ATOM 1463 C CA . THR B 1 69 ? -57.748 -19.971 -19.649 1.00 38.99 582 THR B CA 1
ATOM 1464 C C . THR B 1 69 ? -58.735 -20.313 -20.790 1.00 37.31 582 THR B C 1
ATOM 1465 O O . THR B 1 69 ? -59.762 -19.640 -20.997 1.00 35.45 582 THR B O 1
ATOM 1469 N N . LEU B 1 70 ? -58.354 -21.339 -21.546 1.00 36.54 583 LEU B N 1
ATOM 1470 C CA . LEU B 1 70 ? -59.147 -21.862 -22.627 1.00 40.87 583 LEU B CA 1
ATOM 1471 C C . LEU B 1 70 ? -59.544 -23.296 -22.291 1.00 41.56 583 LEU B C 1
ATOM 1472 O O . LEU B 1 70 ? -58.843 -23.989 -21.537 1.00 42.86 583 LEU B O 1
ATOM 1477 N N . ILE B 1 71 ? -60.672 -23.730 -22.837 1.00 42.61 584 ILE B N 1
ATOM 1478 C CA . ILE B 1 71 ? -61.046 -25.141 -22.796 1.00 44.20 584 ILE B CA 1
ATOM 1479 C C . ILE B 1 71 ? -60.699 -25.723 -24.161 1.00 46.32 584 ILE B C 1
ATOM 1480 O O . ILE B 1 71 ? -61.299 -25.360 -25.167 1.00 43.49 584 ILE B O 1
ATOM 1485 N N . VAL B 1 72 ? -59.676 -26.576 -24.186 1.00 49.85 585 VAL B N 1
ATOM 1486 C CA . VAL B 1 72 ? -59.195 -27.195 -25.414 1.00 53.96 585 VAL B CA 1
ATOM 1487 C C . VAL B 1 72 ? -59.480 -28.680 -25.295 1.00 59.12 585 VAL B C 1
ATOM 1488 O O . VAL B 1 72 ? -59.023 -29.336 -24.351 1.00 61.12 585 VAL B O 1
ATOM 1492 N N . ASP B 1 73 ? -60.265 -29.200 -26.239 1.00 63.84 586 ASP B N 1
ATOM 1493 C CA . ASP B 1 73 ? -60.900 -30.513 -26.093 1.00 64.85 586 ASP B CA 1
ATOM 1494 C C . ASP B 1 73 ? -61.524 -30.580 -24.677 1.00 63.99 586 ASP B C 1
ATOM 1495 O O . ASP B 1 73 ? -62.160 -29.618 -24.255 1.00 66.53 586 ASP B O 1
ATOM 1500 N N . GLY B 1 74 ? -61.356 -31.658 -23.929 1.00 64.08 587 GLY B N 1
ATOM 1501 C CA . GLY B 1 74 ? -61.922 -31.686 -22.570 1.00 64.96 587 GLY B CA 1
ATOM 1502 C C . GLY B 1 74 ? -61.403 -30.608 -21.592 1.00 64.73 587 GLY B C 1
ATOM 1503 O O . GLY B 1 74 ? -62.157 -30.115 -20.744 1.00 63.24 587 GLY B O 1
ATOM 1504 N N . GLU B 1 75 ? -60.132 -30.212 -21.754 1.00 64.41 588 GLU B N 1
ATOM 1505 C CA . GLU B 1 75 ? -59.304 -29.717 -20.636 1.00 62.39 588 GLU B CA 1
ATOM 1506 C C . GLU B 1 75 ? -59.030 -28.215 -20.577 1.00 57.00 588 GLU B C 1
ATOM 1507 O O . GLU B 1 75 ? -58.870 -27.547 -21.593 1.00 56.51 588 GLU B O 1
ATOM 1513 N N . ARG B 1 76 ? -58.933 -27.722 -19.349 1.00 52.13 589 ARG B N 1
ATOM 1514 C CA . ARG B 1 76 ? -58.469 -26.369 -19.044 1.00 49.10 589 ARG B CA 1
ATOM 1515 C C . ARG B 1 76 ? -57.010 -26.211 -19.522 1.00 45.85 589 ARG B C 1
ATOM 1516 O O . ARG B 1 76 ? -56.171 -27.087 -19.286 1.00 42.63 589 ARG B O 1
ATOM 1520 N N . THR B 1 77 ? -56.742 -25.113 -20.240 1.00 43.25 590 THR B N 1
ATOM 1521 C CA . THR B 1 77 ? -55.422 -24.827 -20.812 1.00 41.85 590 THR B CA 1
ATOM 1522 C C . THR B 1 77 ? -55.109 -23.348 -20.598 1.00 36.83 590 THR B C 1
ATOM 1523 O O . THR B 1 77 ? -55.844 -22.475 -21.045 1.00 30.93 590 THR B O 1
ATOM 1527 N N . VAL B 1 78 ? -54.010 -23.070 -19.899 1.00 38.05 591 VAL B N 1
ATOM 1528 C CA . VAL B 1 78 ? -53.670 -21.700 -19.542 1.00 34.10 591 VAL B CA 1
ATOM 1529 C C . VAL B 1 78 ? -52.689 -21.142 -20.577 1.00 30.02 591 VAL B C 1
ATOM 1530 O O . VAL B 1 78 ? -51.737 -21.814 -20.957 1.00 25.74 591 VAL B O 1
ATOM 1534 N N . LEU B 1 79 ? -52.979 -19.932 -21.047 1.00 27.38 592 LEU B N 1
ATOM 1535 C CA . LEU B 1 79 ? -52.110 -19.209 -21.980 1.00 28.23 592 LEU B CA 1
ATOM 1536 C C . LEU B 1 79 ? -51.503 -17.991 -21.298 1.00 27.89 592 LEU B C 1
ATOM 1537 O O . LEU B 1 79 ? -52.189 -17.266 -20.562 1.00 21.29 592 LEU B O 1
ATOM 1542 N N . GLN B 1 80 ? -50.200 -17.815 -21.503 1.00 28.93 593 GLN B N 1
ATOM 1543 C CA . GLN B 1 80 ? -49.535 -16.586 -21.190 1.00 30.50 593 GLN B CA 1
ATOM 1544 C C . GLN B 1 80 ? -49.288 -15.816 -22.513 1.00 21.79 593 GLN B C 1
ATOM 1545 O O . GLN B 1 80 ? -48.475 -16.208 -23.355 1.00 23.63 593 GLN B O 1
ATOM 1551 N N . LEU B 1 81 ? -49.991 -14.712 -22.654 1.00 18.87 594 LEU B N 1
ATOM 1552 C CA . LEU B 1 81 ? -50.042 -13.963 -23.883 1.00 20.16 594 LEU B CA 1
ATOM 1553 C C . LEU B 1 81 ? -49.407 -12.600 -23.727 1.00 23.92 594 LEU B C 1
ATOM 1554 O O . LEU B 1 81 ? -49.683 -11.882 -22.772 1.00 23.84 594 LEU B O 1
ATOM 1559 N N . TRP B 1 82 ? -48.568 -12.256 -24.688 1.00 23.92 595 TRP B N 1
ATOM 1560 C CA . TRP B 1 82 ? -48.069 -10.930 -24.817 1.00 24.36 595 TRP B CA 1
ATOM 1561 C C . TRP B 1 82 ? -47.895 -10.583 -26.296 1.00 23.47 595 TRP B C 1
ATOM 1562 O O . TRP B 1 82 ? -48.185 -11.397 -27.162 1.00 25.18 595 TRP B O 1
ATOM 1573 N N . ASP B 1 83 ? -47.486 -9.351 -26.578 1.00 26.35 596 ASP B N 1
ATOM 1574 C CA . ASP B 1 83 ? -47.328 -8.880 -27.960 1.00 23.45 596 ASP B CA 1
ATOM 1575 C C . ASP B 1 83 ? -46.115 -7.984 -28.100 1.00 24.92 596 ASP B C 1
ATOM 1576 O O . ASP B 1 83 ? -45.476 -7.633 -27.119 1.00 24.62 596 ASP B O 1
ATOM 1581 N N . THR B 1 84 ? -45.787 -7.662 -29.344 1.00 25.59 597 THR B N 1
ATOM 1582 C CA . THR B 1 84 ? -44.671 -6.799 -29.687 1.00 20.27 597 THR B CA 1
ATOM 1583 C C . THR B 1 84 ? -45.121 -5.360 -30.003 1.00 23.34 597 THR B C 1
ATOM 1584 O O . THR B 1 84 ? -44.373 -4.632 -30.622 1.00 22.45 597 THR B O 1
ATOM 1588 N N . ALA B 1 85 ? -46.341 -4.955 -29.614 1.00 24.15 598 ALA B N 1
ATOM 1589 C CA . ALA B 1 85 ? -46.779 -3.555 -29.802 1.00 26.83 598 ALA B CA 1
ATOM 1590 C C . ALA B 1 85 ? -45.814 -2.608 -29.062 1.00 29.30 598 ALA B C 1
ATOM 1591 O O . ALA B 1 85 ? -45.487 -2.820 -27.871 1.00 29.73 598 ALA B O 1
ATOM 1593 N N . GLY B 1 86 ? -45.318 -1.621 -29.803 1.00 27.11 599 GLY B N 1
ATOM 1594 C CA . GLY B 1 86 ? -44.325 -0.659 -29.306 1.00 28.82 599 GLY B CA 1
ATOM 1595 C C . GLY B 1 86 ? -42.882 -1.113 -29.440 1.00 27.34 599 GLY B C 1
ATOM 1596 O O . GLY B 1 86 ? -41.978 -0.373 -29.117 1.00 35.32 599 GLY B O 1
ATOM 1597 N N . GLN B 1 87 ? -42.675 -2.350 -29.895 1.00 27.54 600 GLN B N 1
ATOM 1598 C CA . GLN B 1 87 ? -41.351 -2.963 -29.976 1.00 25.55 600 GLN B CA 1
ATOM 1599 C C . GLN B 1 87 ? -41.117 -3.611 -31.319 1.00 24.84 600 GLN B C 1
ATOM 1600 O O . GLN B 1 87 ? -40.262 -4.472 -31.430 1.00 22.70 600 GLN B O 1
ATOM 1606 N N . GLU B 1 88 ? -41.909 -3.248 -32.319 1.00 24.83 601 GLU B N 1
ATOM 1607 C CA . GLU B 1 88 ? -41.848 -3.955 -33.602 1.00 27.56 601 GLU B CA 1
ATOM 1608 C C . GLU B 1 88 ? -40.505 -3.740 -34.292 1.00 29.26 601 GLU B C 1
ATOM 1609 O O . GLU B 1 88 ? -39.974 -4.654 -34.915 1.00 27.43 601 GLU B O 1
ATOM 1615 N N . ARG B 1 89 ? -39.923 -2.564 -34.100 1.00 31.45 602 ARG B N 1
ATOM 1616 C CA . ARG B 1 89 ? -38.650 -2.223 -34.751 1.00 34.67 602 ARG B CA 1
ATOM 1617 C C . ARG B 1 89 ? -37.421 -2.816 -34.081 1.00 33.16 602 ARG B C 1
ATOM 1618 O O . ARG B 1 89 ? -36.315 -2.638 -34.588 1.00 34.24 602 ARG B O 1
ATOM 1623 N N . PHE B 1 90 ? -37.604 -3.529 -32.962 1.00 30.47 603 PHE B N 1
ATOM 1624 C CA . PHE B 1 90 ? -36.483 -4.132 -32.213 1.00 29.25 603 PHE B CA 1
ATOM 1625 C C . PHE B 1 90 ? -36.324 -5.622 -32.507 1.00 29.38 603 PHE B C 1
ATOM 1626 O O . PHE B 1 90 ? -36.897 -6.490 -31.822 1.00 26.63 603 PHE B O 1
ATOM 1634 N N . ARG B 1 91 ? -35.496 -5.897 -33.509 1.00 30.81 604 ARG B N 1
ATOM 1635 C CA . ARG B 1 91 ? -35.362 -7.208 -34.085 1.00 30.73 604 ARG B CA 1
ATOM 1636 C C . ARG B 1 91 ? -34.781 -8.222 -33.118 1.00 28.59 604 ARG B C 1
ATOM 1637 O O . ARG B 1 91 ? -35.170 -9.391 -33.153 1.00 25.40 604 ARG B O 1
ATOM 1645 N N . SER B 1 92 ? -33.856 -7.799 -32.258 1.00 24.45 605 SER B N 1
ATOM 1646 C CA . SER B 1 92 ? -33.275 -8.720 -31.277 1.00 24.49 605 SER B CA 1
ATOM 1647 C C . SER B 1 92 ? -34.278 -9.150 -30.184 1.00 21.73 605 SER B C 1
ATOM 1648 O O . SER B 1 92 ? -34.319 -10.305 -29.793 1.00 23.09 605 SER B O 1
ATOM 1651 N N . ILE B 1 93 ? -35.131 -8.223 -29.776 1.00 22.46 606 ILE B N 1
ATOM 1652 C CA . ILE B 1 93 ? -36.23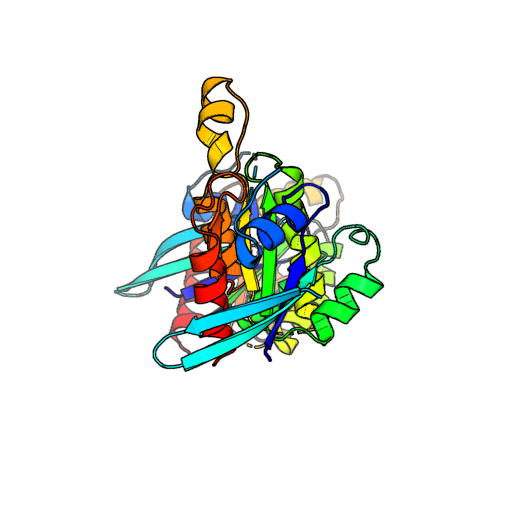9 -8.501 -28.866 1.00 20.86 606 ILE B CA 1
ATOM 1653 C C . ILE B 1 93 ? -37.272 -9.430 -29.527 1.00 19.83 606 ILE B C 1
ATOM 1654 O O . ILE B 1 93 ? -37.663 -10.409 -28.956 1.00 21.96 606 ILE B O 1
ATOM 1659 N N . ALA B 1 94 ? -37.678 -9.125 -30.748 1.00 25.92 607 ALA B N 1
ATOM 1660 C CA . ALA B 1 94 ? -38.604 -9.988 -31.475 1.00 25.72 607 ALA B CA 1
ATOM 1661 C C . ALA B 1 94 ? -38.109 -11.408 -31.461 1.00 23.66 607 ALA B C 1
ATOM 1662 O O . ALA B 1 94 ? -38.853 -12.310 -31.121 1.00 15.84 607 ALA B O 1
ATOM 1664 N N . LYS B 1 95 ? -36.844 -11.600 -31.814 1.00 24.21 608 LYS B N 1
ATOM 1665 C CA . LYS B 1 95 ? -36.252 -12.943 -31.896 1.00 29.22 608 LYS B CA 1
ATOM 1666 C C . LYS B 1 95 ? -36.215 -13.637 -30.552 1.00 28.38 608 LYS B C 1
ATOM 1667 O O . LYS B 1 95 ? -36.562 -14.826 -30.435 1.00 31.79 608 LYS B O 1
ATOM 1673 N N . SER B 1 96 ? -35.784 -12.902 -29.529 1.00 31.40 609 SER B N 1
ATOM 1674 C CA . SER B 1 96 ? -35.844 -13.384 -28.135 1.00 28.48 609 SER B CA 1
ATOM 1675 C C . SER B 1 96 ? -37.263 -13.834 -27.773 1.00 24.60 609 SER B C 1
ATOM 1676 O O . SER B 1 96 ? -37.460 -14.894 -27.229 1.00 21.58 609 SER B O 1
ATOM 1679 N N . TYR B 1 97 ? -38.263 -13.016 -28.103 1.00 24.55 610 TYR B N 1
ATOM 1680 C CA . TYR B 1 97 ? -39.656 -13.396 -27.900 1.00 19.82 610 TYR B CA 1
ATOM 1681 C C . TYR B 1 97 ? -40.028 -14.663 -28.681 1.00 23.17 610 TYR B C 1
ATOM 1682 O O . TYR B 1 97 ? -40.690 -15.566 -28.144 1.00 22.40 610 TYR B O 1
ATOM 1691 N N . PHE B 1 98 ? -39.612 -14.755 -29.943 1.00 21.42 611 PHE B N 1
ATOM 1692 C CA . PHE B 1 98 ? -39.982 -15.945 -30.734 1.00 23.34 611 PHE B CA 1
ATOM 1693 C C . PHE B 1 98 ? -39.317 -17.225 -30.207 1.00 25.06 611 PHE B C 1
ATOM 1694 O O . PHE B 1 98 ? -39.917 -18.274 -30.261 1.00 25.36 611 PHE B O 1
ATOM 1702 N N . ARG B 1 99 ? -38.084 -17.123 -29.704 1.00 29.08 612 ARG B N 1
ATOM 1703 C CA . ARG B 1 99 ? -37.410 -18.270 -29.041 1.00 30.46 612 ARG B CA 1
ATOM 1704 C C . ARG B 1 99 ? -38.119 -18.744 -27.768 1.00 28.18 612 ARG B C 1
ATOM 1705 O O . ARG B 1 99 ? -38.037 -19.902 -27.426 1.00 30.07 612 ARG B O 1
ATOM 1713 N N . LYS B 1 100 ? -38.774 -17.817 -27.061 1.00 28.56 613 LYS B N 1
ATOM 1714 C CA . LYS B 1 100 ? -39.433 -18.073 -25.781 1.00 29.03 613 LYS B CA 1
ATOM 1715 C C . LYS B 1 100 ? -40.878 -18.581 -25.955 1.00 30.06 613 LYS B C 1
ATOM 1716 O O . LYS B 1 100 ? -41.416 -19.315 -25.096 1.00 29.72 613 LYS B O 1
ATOM 1718 N N . ALA B 1 101 ? -41.498 -18.192 -27.067 1.00 29.44 614 ALA B N 1
ATOM 1719 C CA . ALA B 1 101 ? -42.868 -18.591 -27.399 1.00 27.38 614 ALA B CA 1
ATOM 1720 C C . ALA B 1 101 ? -43.015 -20.092 -27.636 1.00 24.67 614 ALA B C 1
ATOM 1721 O O . ALA B 1 101 ? -42.145 -20.736 -28.241 1.00 26.05 614 ALA B O 1
ATOM 1723 N N . ASP B 1 102 ? -44.139 -20.641 -27.174 1.00 27.67 615 ASP B N 1
ATOM 1724 C CA . ASP B 1 102 ? -44.606 -21.982 -27.597 1.00 27.49 615 ASP B CA 1
ATOM 1725 C C . ASP B 1 102 ? -45.417 -21.897 -28.925 1.00 27.29 615 ASP B C 1
ATOM 1726 O O . ASP B 1 102 ? -45.525 -22.857 -29.651 1.00 28.09 615 ASP B O 1
ATOM 1731 N N . GLY B 1 103 ? -45.959 -20.727 -29.231 1.00 27.33 616 GLY B N 1
ATOM 1732 C CA . GLY B 1 103 ? -46.570 -20.488 -30.519 1.00 25.32 616 GLY B CA 1
ATOM 1733 C C . GLY B 1 103 ? -46.678 -19.013 -30.790 1.00 22.82 616 GLY B C 1
ATOM 1734 O O . GLY B 1 103 ? -46.573 -18.202 -29.870 1.00 21.03 616 GLY B O 1
ATOM 1735 N N . VAL B 1 104 ? -46.888 -18.671 -32.062 1.00 22.58 617 VAL B N 1
ATOM 1736 C CA . VAL B 1 104 ? -47.080 -17.277 -32.504 1.00 18.32 617 VAL B CA 1
ATOM 1737 C C . VAL B 1 104 ? -48.419 -17.097 -33.244 1.00 20.52 617 VAL B C 1
ATOM 1738 O O . VAL B 1 104 ? -48.786 -17.903 -34.078 1.00 21.33 617 VAL B O 1
ATOM 1742 N N . LEU B 1 105 ? -49.157 -16.064 -32.844 1.00 22.16 618 LEU B N 1
ATOM 1743 C CA . LEU B 1 105 ? -50.202 -15.450 -33.639 1.00 20.80 618 LEU B CA 1
ATOM 1744 C C . LEU B 1 105 ? -49.597 -14.306 -34.428 1.00 21.43 618 LEU B C 1
ATOM 1745 O O . LEU B 1 105 ? -49.226 -13.293 -33.870 1.00 21.19 618 LEU B O 1
ATOM 1750 N N . LEU B 1 106 ? -49.477 -14.481 -35.739 1.00 18.34 619 LEU B N 1
ATOM 1751 C CA . LEU B 1 106 ? -48.838 -13.488 -36.571 1.00 19.10 619 LEU B CA 1
ATOM 1752 C C . LEU B 1 106 ? -49.922 -12.778 -37.413 1.00 20.20 619 LEU B C 1
ATOM 1753 O O . LEU B 1 106 ? -50.577 -13.395 -38.251 1.00 21.14 619 LEU B O 1
ATOM 1758 N N . LEU B 1 107 ? -50.103 -11.478 -37.147 1.00 19.91 620 LEU B N 1
ATOM 1759 C CA . LEU B 1 107 ? -51.153 -10.690 -37.766 1.00 19.95 620 LEU B CA 1
ATOM 1760 C C . LEU B 1 107 ? -50.662 -9.837 -38.911 1.00 17.80 620 LEU B C 1
ATOM 1761 O O . LEU B 1 107 ? -49.578 -9.295 -38.884 1.00 19.39 620 LEU B O 1
ATOM 1766 N N . TYR B 1 108 ? -51.509 -9.736 -39.921 1.00 20.80 621 TYR B N 1
ATOM 1767 C CA . TYR B 1 108 ? -51.500 -8.642 -40.843 1.00 19.05 621 TYR B CA 1
ATOM 1768 C C . TYR B 1 108 ? -52.921 -8.041 -40.845 1.0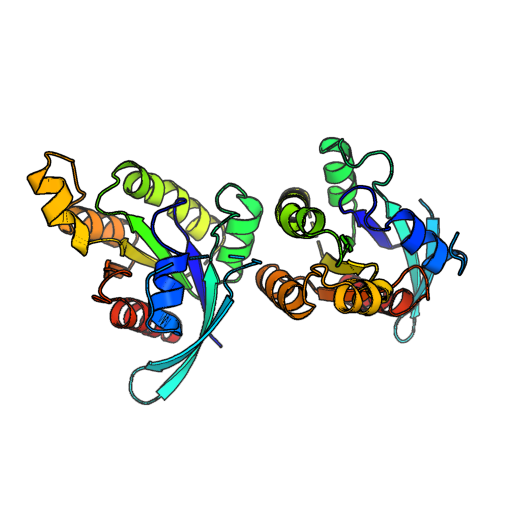0 21.53 621 TYR B C 1
ATOM 1769 O O . TYR B 1 108 ? -53.872 -8.578 -40.243 1.00 23.16 621 TYR B O 1
ATOM 1778 N N . ASP B 1 109 ? -53.046 -6.927 -41.524 1.00 21.91 622 ASP B N 1
ATOM 1779 C CA . ASP B 1 109 ? -54.301 -6.197 -41.651 1.00 22.72 622 ASP B CA 1
ATOM 1780 C C . ASP B 1 109 ? -54.750 -6.463 -43.073 1.00 22.71 622 ASP B C 1
ATOM 1781 O O . ASP B 1 109 ? -54.048 -6.112 -43.993 1.00 25.50 622 ASP B O 1
ATOM 1786 N N . VAL B 1 110 ? -55.899 -7.125 -43.246 1.00 28.74 623 VAL B N 1
ATOM 1787 C CA . VAL B 1 110 ? -56.381 -7.488 -44.606 1.00 29.47 623 VAL B CA 1
ATOM 1788 C C . VAL B 1 110 ? -56.543 -6.271 -45.531 1.00 33.18 623 VAL B C 1
ATOM 1789 O O . VAL B 1 110 ? -56.477 -6.425 -46.745 1.00 34.39 623 VAL B O 1
ATOM 1793 N N . THR B 1 111 ? -56.731 -5.074 -44.956 1.00 33.42 624 THR B N 1
ATOM 1794 C CA . THR B 1 111 ? -56.868 -3.822 -45.736 1.00 34.66 624 THR B CA 1
ATOM 1795 C C . THR B 1 111 ? -55.545 -3.125 -45.989 1.00 33.73 624 THR B C 1
ATOM 1796 O O . THR B 1 111 ? -55.533 -2.051 -46.553 1.00 37.04 624 THR B O 1
ATOM 1800 N N . CYS B 1 112 ? -54.436 -3.713 -45.548 1.00 34.62 625 CYS B N 1
ATOM 1801 C CA . CYS B 1 112 ? -53.109 -3.117 -45.743 1.00 32.98 625 CY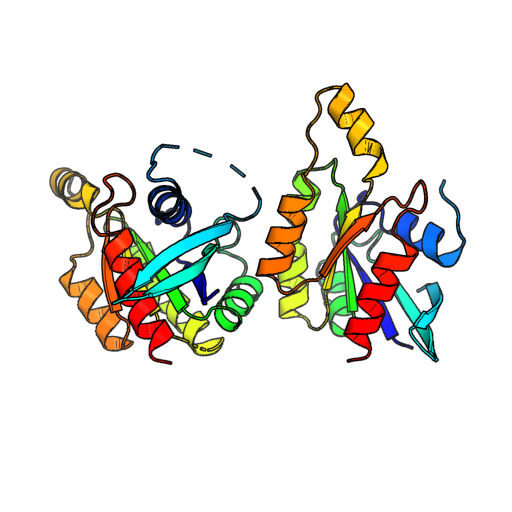S B CA 1
ATOM 1802 C C . CYS B 1 112 ? -52.117 -4.136 -46.321 1.00 34.29 625 CYS B C 1
ATOM 1803 O O . CYS B 1 112 ? -51.524 -4.938 -45.588 1.00 35.73 625 CYS B O 1
ATOM 1806 N N . GLU B 1 113 ? -51.940 -4.078 -47.644 1.00 35.58 626 GLU B N 1
ATOM 1807 C CA . GLU B 1 113 ? -51.080 -4.991 -48.395 1.00 31.73 626 GLU B CA 1
ATOM 1808 C C . GLU B 1 113 ? -49.666 -5.085 -47.891 1.00 31.21 626 GLU B C 1
ATOM 1809 O O . GLU B 1 113 ? -49.089 -6.178 -47.887 1.00 32.61 626 GLU B O 1
ATOM 1811 N N . LYS B 1 114 ? -49.097 -3.952 -47.486 1.00 30.40 627 LYS B N 1
ATOM 1812 C CA . LYS B 1 114 ? -47.713 -3.903 -47.044 1.00 31.86 627 LYS B CA 1
ATOM 1813 C C . LYS B 1 114 ? -47.517 -4.769 -45.800 1.00 28.24 627 LYS B C 1
ATOM 1814 O O . LYS B 1 114 ? -46.518 -5.465 -45.687 1.00 30.36 627 LYS B O 1
ATOM 1820 N N . SER B 1 115 ? -48.482 -4.718 -44.886 1.00 26.08 628 SER B N 1
ATOM 1821 C CA . SER B 1 115 ? -48.480 -5.545 -43.677 1.00 22.34 628 SER B CA 1
ATOM 1822 C C . SER B 1 115 ? -48.491 -7.038 -44.014 1.00 21.39 628 SER B C 1
ATOM 1823 O O . SER B 1 115 ? -47.893 -7.822 -43.309 1.00 23.13 628 SER B O 1
ATOM 1826 N N . PHE B 1 116 ? -49.145 -7.396 -45.122 1.00 23.40 629 PHE B N 1
ATOM 1827 C CA . PHE B 1 116 ? -49.188 -8.767 -45.605 1.00 24.26 629 PHE B CA 1
ATOM 1828 C C . PHE B 1 116 ? -47.844 -9.192 -46.236 1.00 27.16 629 PHE B C 1
ATOM 1829 O O . PHE B 1 116 ? -47.346 -10.297 -45.969 1.00 29.11 629 PHE B O 1
ATOM 1837 N N . LEU B 1 117 ? -47.249 -8.310 -47.038 1.00 27.15 630 LEU B N 1
ATOM 1838 C CA . LEU B 1 117 ? -45.978 -8.624 -47.670 1.00 28.72 630 LEU B CA 1
ATOM 1839 C C . LEU B 1 117 ? -44.920 -8.839 -46.622 1.00 27.17 630 LEU B C 1
ATOM 1840 O O . LEU B 1 117 ? -44.058 -9.712 -46.765 1.00 25.53 630 LEU B O 1
ATOM 1845 N N . ASN B 1 118 ? -45.007 -8.063 -45.542 1.00 26.91 631 ASN B N 1
ATOM 1846 C CA . ASN B 1 118 ? -44.043 -8.116 -44.445 1.00 22.92 631 ASN B CA 1
ATOM 1847 C C . ASN B 1 118 ? -44.160 -9.334 -43.588 1.00 19.37 631 ASN B C 1
ATOM 1848 O O . ASN B 1 118 ? -43.238 -9.646 -42.852 1.00 17.66 631 ASN B O 1
ATOM 1853 N N . ILE B 1 119 ? -45.278 -10.036 -43.685 1.00 20.60 632 ILE B N 1
ATOM 1854 C CA . ILE B 1 119 ? -45.406 -11.380 -43.101 1.00 20.53 632 ILE B CA 1
ATOM 1855 C C . ILE B 1 119 ? -44.173 -12.262 -43.394 1.00 22.78 632 ILE B C 1
ATOM 1856 O O . ILE B 1 119 ? -43.703 -13.005 -42.496 1.00 24.58 632 ILE B O 1
ATOM 1861 N N . ARG B 1 120 ? -43.621 -12.142 -44.607 1.00 21.39 633 ARG B N 1
ATOM 1862 C CA . ARG B 1 120 ? -42.438 -12.926 -45.030 1.00 24.03 633 ARG B CA 1
ATOM 1863 C C . ARG B 1 120 ? -41.177 -12.598 -44.233 1.00 24.11 633 ARG B C 1
ATOM 1864 O O . ARG B 1 120 ? -40.373 -13.488 -43.924 1.00 21.09 633 ARG B O 1
ATOM 1872 N N . GLU B 1 121 ? -41.020 -11.326 -43.883 1.00 25.83 634 GLU B N 1
ATOM 1873 C CA . GLU B 1 121 ? -39.950 -10.882 -42.965 1.00 26.86 634 GLU B CA 1
ATOM 1874 C C . GLU B 1 121 ? -40.134 -11.446 -41.547 1.00 24.47 634 GLU B C 1
ATOM 1875 O O . GLU B 1 121 ? -39.180 -11.893 -40.938 1.00 21.21 634 GLU B O 1
ATOM 1881 N N . TRP B 1 122 ? -41.363 -11.365 -41.019 1.00 22.92 635 TRP B N 1
ATOM 1882 C CA . TRP B 1 122 ? -41.692 -11.916 -39.670 1.00 21.07 635 TRP B CA 1
ATOM 1883 C C . TRP B 1 122 ? -41.479 -13.437 -39.566 1.00 20.41 635 TRP B C 1
ATOM 1884 O O . TRP B 1 122 ? -40.837 -13.936 -38.596 1.00 18.87 635 TRP B O 1
ATOM 1895 N N . VAL B 1 123 ? -41.976 -14.173 -40.564 1.00 20.30 636 VAL B N 1
ATOM 1896 C CA . VAL B 1 123 ? -41.769 -15.630 -40.621 1.00 20.67 636 VAL B CA 1
ATOM 1897 C C . VAL B 1 123 ? -40.314 -16.027 -40.669 1.00 20.48 636 VAL B C 1
ATOM 1898 O O . VAL B 1 123 ? -39.900 -16.995 -39.993 1.00 23.61 636 VAL B O 1
ATOM 1902 N N . ASP B 1 124 ? -39.508 -15.287 -41.426 1.00 23.81 637 ASP B N 1
ATOM 1903 C CA . ASP B 1 124 ? -38.049 -15.513 -41.433 1.00 22.99 637 ASP B CA 1
ATOM 1904 C C . ASP B 1 124 ? -37.406 -15.400 -40.036 1.00 26.64 637 ASP B C 1
ATOM 1905 O O . ASP B 1 124 ? -36.575 -16.237 -39.655 1.00 24.60 637 ASP B O 1
ATOM 1910 N N . MET B 1 125 ? -37.805 -14.369 -39.289 1.00 23.89 638 MET B N 1
ATOM 1911 C CA . MET B 1 125 ? -37.370 -14.162 -37.919 1.00 27.03 638 MET B CA 1
ATOM 1912 C C . MET B 1 125 ? -37.833 -15.279 -37.003 1.00 24.70 638 MET B C 1
ATOM 1913 O O . MET B 1 125 ? -37.074 -15.736 -36.176 1.00 30.58 638 MET B O 1
ATOM 1918 N N . ILE B 1 126 ? -39.092 -15.703 -37.137 1.00 24.48 639 ILE B N 1
ATOM 1919 C CA . ILE B 1 126 ? -39.646 -16.779 -36.290 1.00 24.50 639 ILE B CA 1
ATOM 1920 C C . ILE B 1 126 ? -38.949 -18.106 -36.584 1.00 29.61 639 ILE B C 1
ATOM 1921 O O . ILE B 1 126 ? -38.600 -18.837 -35.669 1.00 31.05 639 ILE B O 1
ATOM 1926 N N . GLU B 1 127 ? -38.765 -18.432 -37.864 1.00 34.03 640 GLU B N 1
ATOM 1927 C CA . GLU B 1 127 ? -38.047 -19.659 -38.240 1.00 38.98 640 GLU B CA 1
ATOM 1928 C C . GLU B 1 127 ? -36.541 -19.598 -37.895 1.00 37.31 640 GLU B C 1
ATOM 1929 O O . GLU B 1 127 ? -35.958 -20.601 -37.511 1.00 36.66 640 GLU B O 1
ATOM 1935 N N . ASP B 1 128 ? -35.932 -18.425 -38.025 1.00 41.34 641 ASP B N 1
ATOM 1936 C CA . ASP B 1 128 ? -34.538 -18.196 -37.591 1.00 43.03 641 ASP B CA 1
ATOM 1937 C C . ASP B 1 128 ? -34.396 -18.367 -36.067 1.00 45.52 641 ASP B C 1
ATOM 1938 O O . ASP B 1 128 ? -33.505 -19.074 -35.598 1.00 43.90 641 ASP B O 1
ATOM 1943 N N . ALA B 1 129 ? -35.282 -17.724 -35.302 1.00 48.08 642 ALA B N 1
ATOM 1944 C CA . ALA B 1 129 ? -35.282 -17.837 -33.823 1.00 48.73 642 ALA B CA 1
ATOM 1945 C C . ALA B 1 129 ? -35.469 -19.278 -33.312 1.00 51.37 642 ALA B C 1
ATOM 1946 O O . ALA B 1 129 ? -34.650 -19.784 -32.549 1.00 50.03 642 ALA B O 1
ATOM 1948 N N . ALA B 1 130 ? -36.551 -19.919 -33.734 1.00 54.96 643 ALA B N 1
ATOM 1949 C CA . ALA B 1 130 ? -36.903 -21.269 -33.276 1.00 58.37 643 ALA B CA 1
ATOM 1950 C C . ALA B 1 130 ? -36.809 -22.323 -34.407 1.00 60.89 643 ALA B C 1
ATOM 1951 O O . ALA B 1 130 ? -35.779 -22.463 -35.089 1.00 60.72 643 ALA B O 1
ATOM 1953 N N . VAL B 1 134 ? -41.587 -23.640 -34.150 1.00 27.63 647 VAL B N 1
ATOM 1954 C CA . VAL B 1 134 ? -42.751 -23.242 -33.271 1.00 28.61 647 VAL B CA 1
ATOM 1955 C C . VAL B 1 134 ? -44.051 -23.081 -34.156 1.00 27.42 647 VAL B C 1
ATOM 1956 O O . VAL B 1 134 ? -43.981 -22.589 -35.281 1.00 26.64 647 VAL B O 1
ATOM 1960 N N . PRO B 1 135 ? -45.196 -23.623 -33.717 1.00 24.27 648 PRO B N 1
ATOM 1961 C CA . PRO B 1 135 ? -46.440 -23.348 -34.453 1.00 24.76 648 PRO B CA 1
ATOM 1962 C C . PRO B 1 135 ? -46.733 -21.848 -34.714 1.00 24.55 648 PRO B C 1
ATOM 1963 O O . PRO B 1 135 ? -46.615 -21.022 -33.801 1.00 22.22 648 PRO B O 1
ATOM 1967 N N . ILE B 1 136 ? -47.088 -21.526 -35.960 1.00 23.49 649 ILE B N 1
ATOM 1968 C CA . ILE B 1 136 ? -47.553 -20.181 -36.353 1.00 24.77 649 ILE B CA 1
ATOM 1969 C C . ILE B 1 136 ? -48.998 -20.267 -36.840 1.00 24.64 649 ILE B C 1
ATOM 1970 O O . ILE B 1 136 ? -49.339 -21.163 -37.603 1.00 25.02 649 ILE B O 1
ATOM 1975 N N . MET B 1 137 ? -49.832 -19.344 -36.362 1.00 22.79 650 MET B N 1
ATOM 1976 C CA . MET B 1 137 ? -51.161 -19.064 -36.883 1.00 21.49 650 MET B CA 1
ATOM 1977 C C . MET B 1 137 ? -51.098 -17.684 -37.528 1.00 22.87 650 MET B C 1
ATOM 1978 O O . MET B 1 137 ? -50.925 -16.686 -36.822 1.00 18.82 650 MET B O 1
ATOM 1983 N N . LEU B 1 138 ? -51.194 -17.655 -38.870 1.00 21.64 651 LEU B N 1
ATOM 1984 C CA . LEU B 1 138 ? -51.335 -16.433 -39.633 1.00 21.78 651 LEU B CA 1
ATOM 1985 C C . LEU B 1 138 ? -52.765 -15.886 -39.564 1.00 18.14 651 LEU B C 1
ATOM 1986 O O . LEU B 1 138 ? -53.697 -16.557 -39.910 1.00 17.25 651 LEU B O 1
ATOM 1991 N N . VAL B 1 139 ? -52.900 -14.645 -39.132 1.00 20.34 652 VAL B N 1
ATOM 1992 C CA . VAL B 1 139 ? -54.215 -14.022 -38.883 1.00 20.60 652 VAL B CA 1
ATOM 1993 C C . VAL B 1 139 ? -54.356 -12.820 -39.793 1.00 19.68 652 VAL B C 1
ATOM 1994 O O . VAL B 1 139 ? -53.531 -11.905 -39.754 1.00 20.09 652 VAL B O 1
ATOM 1998 N N . GLY B 1 140 ? -55.360 -12.855 -40.667 1.00 19.30 653 GLY B N 1
ATOM 1999 C CA . GLY B 1 140 ? -55.708 -11.690 -41.462 1.00 18.91 653 GLY B CA 1
ATOM 2000 C C . GLY B 1 140 ? -56.728 -10.936 -40.649 1.00 19.48 653 GLY B C 1
ATOM 2001 O O . GLY B 1 140 ? -57.885 -11.341 -40.591 1.00 18.88 653 GLY B O 1
ATOM 2002 N N . ASN B 1 141 ? -56.271 -9.886 -39.963 1.00 22.53 654 ASN B N 1
ATOM 2003 C CA . ASN B 1 141 ? -57.121 -9.109 -39.074 1.00 23.15 654 ASN B CA 1
ATOM 2004 C C . ASN B 1 141 ? -57.832 -7.940 -39.773 1.00 26.83 654 ASN B C 1
ATOM 2005 O O . ASN B 1 141 ? -57.448 -7.518 -40.883 1.00 23.37 654 ASN B O 1
ATOM 2010 N N . LYS B 1 142 ? -58.894 -7.454 -39.092 1.00 28.70 655 LYS B N 1
ATOM 2011 C CA . LYS B 1 142 ? -59.749 -6.368 -39.543 1.00 24.37 655 LYS B CA 1
ATOM 2012 C C . LYS B 1 142 ? -60.615 -6.799 -40.734 1.00 27.55 655 LYS B C 1
ATOM 2013 O O . LYS B 1 142 ? -60.862 -5.998 -41.652 1.00 26.60 655 LYS B O 1
ATOM 2019 N N . ALA B 1 143 ? -61.074 -8.059 -40.723 1.00 29.04 656 ALA B N 1
ATOM 2020 C CA . ALA B 1 143 ? -61.876 -8.578 -41.830 1.00 32.30 656 ALA B CA 1
ATOM 2021 C C . ALA B 1 143 ? -63.205 -7.781 -41.951 1.00 32.53 656 ALA B C 1
ATOM 2022 O O . ALA B 1 143 ? -63.778 -7.674 -43.031 1.00 32.13 656 ALA B O 1
ATOM 2024 N N . ASP B 1 144 ? -63.667 -7.210 -40.840 1.00 33.31 657 ASP B N 1
ATOM 2025 C CA . ASP B 1 144 ? -64.875 -6.360 -40.847 1.00 33.85 657 ASP B CA 1
ATOM 2026 C C . ASP B 1 144 ? -64.779 -5.102 -41.747 1.00 31.78 657 ASP B C 1
ATOM 2027 O O . ASP B 1 144 ? -65.798 -4.495 -42.021 1.00 32.03 657 ASP B O 1
ATOM 2032 N N . ILE B 1 145 ? -63.569 -4.706 -42.156 1.00 31.61 658 ILE B N 1
ATOM 2033 C CA . ILE B 1 145 ? -63.360 -3.509 -42.996 1.00 32.44 658 ILE B CA 1
ATOM 2034 C C . ILE B 1 145 ? -63.207 -3.834 -44.459 1.00 29.84 658 ILE B C 1
ATOM 2035 O O . ILE B 1 145 ? -63.021 -2.930 -45.274 1.00 29.37 658 ILE B O 1
ATOM 2040 N N . ARG B 1 146 ? -63.187 -5.104 -44.812 1.00 30.55 659 ARG B N 1
ATOM 2041 C CA . ARG B 1 146 ? -62.994 -5.443 -46.194 1.00 31.08 659 ARG B CA 1
ATOM 2042 C C . ARG B 1 146 ? -64.079 -4.763 -47.059 1.00 31.17 659 ARG B C 1
ATOM 2043 O O . ARG B 1 146 ? -63.758 -4.169 -48.076 1.00 30.35 659 ARG B O 1
ATOM 2051 N N . ASP B 1 147 ? -65.349 -4.847 -46.644 1.00 30.20 660 ASP B N 1
ATOM 2052 C CA . ASP B 1 147 ? -66.443 -4.198 -47.395 1.00 31.97 660 ASP B CA 1
ATOM 2053 C C . ASP B 1 147 ? -66.288 -2.687 -47.568 1.00 28.95 660 ASP B C 1
ATOM 2054 O O . ASP B 1 147 ? -66.595 -2.162 -48.620 1.00 28.42 660 ASP B O 1
ATOM 2059 N N . THR B 1 148 ? -65.845 -2.008 -46.513 1.00 29.73 661 THR B N 1
ATOM 2060 C CA . THR B 1 148 ? -65.598 -0.548 -46.510 1.00 30.49 661 THR B CA 1
ATOM 2061 C C . THR B 1 148 ? -64.469 -0.169 -47.458 1.00 32.50 661 THR B C 1
ATOM 2062 O O . THR B 1 148 ? -64.619 0.736 -48.258 1.00 33.03 661 THR B O 1
ATOM 2066 N N . ALA B 1 149 ? -63.340 -0.878 -47.346 1.00 33.69 662 ALA B N 1
ATOM 2067 C CA . ALA B 1 149 ? -62.220 -0.795 -48.310 1.00 35.48 662 ALA B CA 1
ATOM 2068 C C . ALA B 1 149 ? -62.639 -1.005 -49.760 1.00 34.92 662 ALA B C 1
ATOM 2069 O O . ALA B 1 149 ? -62.379 -0.152 -50.604 1.00 36.50 662 ALA B O 1
ATOM 2071 N N . ALA B 1 150 ? -63.307 -2.122 -50.042 1.00 34.67 663 ALA B N 1
ATOM 2072 C CA . ALA B 1 150 ? -63.740 -2.437 -51.407 1.00 36.00 663 ALA B CA 1
ATOM 2073 C C . ALA B 1 150 ? -64.759 -1.433 -51.966 1.00 37.55 663 ALA B C 1
ATOM 2074 O O . ALA B 1 150 ? -64.713 -1.111 -53.147 1.00 37.51 663 ALA B O 1
ATOM 2076 N N . THR B 1 151 ? -65.689 -0.976 -51.120 1.00 39.86 664 THR B N 1
ATOM 2077 C CA . THR B 1 151 ? -66.639 0.121 -51.468 1.00 39.74 664 THR B CA 1
ATOM 2078 C C . THR B 1 151 ? -65.899 1.411 -51.867 1.00 41.86 664 THR B C 1
ATOM 2079 O O . THR B 1 151 ? -66.232 2.032 -52.874 1.00 44.57 664 THR B O 1
ATOM 2083 N N . GLU B 1 152 ? -64.879 1.782 -51.086 1.00 45.89 665 GLU B N 1
ATOM 2084 C CA . GLU B 1 152 ? -64.090 3.012 -51.305 1.00 47.77 665 GLU B CA 1
ATOM 2085 C C . GLU B 1 152 ? -62.946 2.853 -52.355 1.00 48.50 665 GLU B C 1
ATOM 2086 O O . GLU B 1 152 ? -62.093 3.726 -52.482 1.00 48.27 665 GLU B O 1
ATOM 2092 N N . GLY B 1 153 ? -62.930 1.743 -53.092 1.00 49.44 666 GLY B N 1
ATOM 2093 C CA . GLY B 1 153 ? -61.879 1.471 -54.085 1.00 49.36 666 GLY B CA 1
ATOM 2094 C C . GLY B 1 153 ? -60.486 1.077 -53.565 1.00 50.35 666 GLY B C 1
ATOM 2095 O O . GLY B 1 153 ? -59.551 0.981 -54.361 1.00 50.32 666 GLY B O 1
ATOM 2096 N N . GLN B 1 154 ? -60.342 0.849 -52.250 1.00 50.04 667 GLN B N 1
ATOM 2097 C CA . GLN B 1 154 ? -59.049 0.464 -51.644 1.00 49.54 667 GLN B CA 1
ATOM 2098 C C . GLN B 1 154 ? -58.784 -1.040 -51.785 1.00 47.26 667 GLN B C 1
ATOM 2099 O O . GLN B 1 154 ? -59.702 -1.862 -51.698 1.00 46.97 667 GLN B O 1
ATOM 2105 N N . LYS B 1 155 ? -57.513 -1.389 -52.002 1.00 45.66 668 LYS B N 1
ATOM 2106 C CA . LYS B 1 155 ? -57.102 -2.779 -52.199 1.00 42.57 668 LYS B CA 1
ATOM 2107 C C . LYS B 1 155 ? -57.106 -3.562 -50.885 1.00 39.91 668 LYS B C 1
ATOM 2108 O O . LYS B 1 155 ? -56.623 -3.075 -49.870 1.00 42.02 668 LYS B O 1
ATOM 2110 N N . CYS B 1 156 ? -57.643 -4.774 -50.923 1.00 37.15 669 CYS B N 1
ATOM 2111 C CA . CYS B 1 156 ? -57.585 -5.715 -49.793 1.00 36.89 669 CYS B CA 1
ATOM 2112 C C . CYS B 1 156 ? -56.930 -7.025 -50.221 1.00 36.10 669 CYS B C 1
ATOM 2113 O O . CYS B 1 156 ? -56.911 -7.357 -51.395 1.00 36.39 669 CYS B O 1
ATOM 2116 N N . VAL B 1 157 ? -56.413 -7.764 -49.244 1.00 35.15 670 VAL B N 1
ATOM 2117 C CA . VAL B 1 157 ? -55.828 -9.065 -49.480 1.00 32.23 670 VAL B CA 1
ATOM 2118 C C . VAL B 1 157 ? -56.953 -10.080 -49.343 1.00 31.56 670 VAL B C 1
ATOM 2119 O O . VAL B 1 157 ? -57.565 -10.161 -48.293 1.00 33.19 670 VAL B O 1
ATOM 2123 N N . PRO B 1 158 ? -57.277 -10.817 -50.420 1.00 31.10 671 PRO B N 1
ATOM 2124 C CA . PRO B 1 158 ? -58.268 -11.877 -50.257 1.00 32.46 671 PRO B CA 1
ATOM 2125 C C . PRO B 1 158 ? -57.768 -13.053 -49.411 1.00 30.71 671 PRO B C 1
ATOM 2126 O O . PRO B 1 158 ? -56.591 -13.373 -49.420 1.00 27.52 671 PRO B O 1
ATOM 2130 N N . GLY B 1 159 ? -58.682 -13.673 -48.682 1.00 27.58 672 GLY B N 1
ATOM 2131 C CA . GLY B 1 159 ? -58.362 -14.782 -47.814 1.00 30.40 672 GLY B CA 1
ATOM 2132 C C . GLY B 1 159 ? -57.622 -15.902 -48.508 1.00 32.54 672 GLY B C 1
ATOM 2133 O O . GLY B 1 159 ? -56.801 -16.562 -47.886 1.00 34.84 672 GLY B O 1
ATOM 2134 N N . HIS B 1 160 ? -57.926 -16.122 -49.791 1.00 36.55 673 HIS B N 1
ATOM 2135 C CA . HIS B 1 160 ? -57.256 -17.149 -50.611 1.00 37.97 673 HIS B CA 1
ATOM 2136 C C . HIS B 1 160 ? -55.728 -16.947 -50.609 1.00 34.12 673 HIS B C 1
ATOM 2137 O O . HIS B 1 160 ? -54.980 -17.901 -50.510 1.00 31.80 673 HIS B O 1
ATOM 2144 N N . PHE B 1 161 ? -55.297 -15.692 -50.698 1.00 33.98 674 PHE B N 1
ATOM 2145 C CA . PHE B 1 161 ? -53.868 -15.323 -50.712 1.00 36.50 674 PHE B CA 1
ATOM 2146 C C . PHE B 1 161 ? -53.253 -15.523 -49.349 1.00 32.70 674 PHE B C 1
ATOM 2147 O O . PHE B 1 161 ? -52.108 -15.929 -49.238 1.00 31.14 674 PHE B O 1
ATOM 2155 N N . GLY B 1 162 ? -54.029 -15.219 -48.308 1.00 30.56 675 GLY B N 1
ATOM 2156 C CA . GLY B 1 162 ? -53.631 -15.494 -46.939 1.00 28.45 675 GLY B CA 1
ATOM 2157 C C . GLY B 1 162 ? -53.436 -16.974 -46.704 1.00 26.60 675 GLY B C 1
ATOM 2158 O O . GLY B 1 162 ? -52.439 -17.373 -46.134 1.00 23.40 675 GLY B O 1
ATOM 2159 N N . GLU B 1 163 ? -54.408 -17.786 -47.135 1.00 28.22 676 GLU B N 1
ATOM 2160 C CA . GLU B 1 163 ? -54.344 -19.233 -46.955 1.00 29.07 676 GLU B CA 1
ATOM 2161 C C . GLU B 1 163 ? -53.150 -19.824 -47.700 1.00 27.36 676 GLU B C 1
ATOM 2162 O O . GLU B 1 163 ? -52.492 -20.695 -47.189 1.00 26.58 676 GLU B O 1
ATOM 2165 N N . LYS B 1 164 ? -52.904 -19.334 -48.913 1.00 26.57 677 LYS B N 1
ATOM 2166 C CA . LYS B 1 164 ? -51.789 -19.763 -49.738 1.00 28.76 677 LYS B CA 1
ATOM 2167 C C . LYS B 1 164 ? -50.440 -19.481 -49.076 1.00 27.44 677 LYS B C 1
ATOM 2168 O O . LYS B 1 164 ? -49.584 -20.341 -49.047 1.00 27.97 677 LYS B O 1
ATOM 2172 N N . LEU B 1 165 ? -50.244 -18.272 -48.555 1.00 22.76 678 LEU B N 1
ATOM 2173 C CA . LEU B 1 165 ? -49.000 -17.979 -47.816 1.00 21.99 678 LEU B CA 1
ATOM 2174 C C . LEU B 1 165 ? -48.845 -18.886 -46.562 1.00 19.56 678 LEU B C 1
ATOM 2175 O O . LEU B 1 165 ? -47.766 -19.449 -46.300 1.00 18.94 678 LEU B O 1
ATOM 2180 N N . ALA B 1 166 ? -49.926 -19.100 -45.819 1.00 21.01 679 ALA B N 1
ATOM 2181 C CA . ALA B 1 166 ? -49.861 -19.977 -44.676 1.00 21.75 679 ALA B CA 1
ATOM 2182 C C . ALA B 1 166 ? -49.422 -21.426 -45.101 1.00 27.31 679 ALA B C 1
ATOM 2183 O O . ALA B 1 166 ? -48.614 -22.083 -44.432 1.00 25.30 679 ALA B O 1
ATOM 2185 N N . MET B 1 167 ? -49.958 -21.909 -46.210 1.00 29.70 680 MET B N 1
ATOM 2186 C CA . MET B 1 167 ? -49.617 -23.245 -46.693 1.00 32.12 680 MET B CA 1
ATOM 2187 C C . MET B 1 167 ? -48.148 -23.379 -47.126 1.00 28.64 680 MET B C 1
ATOM 2188 O O . MET B 1 167 ? -47.529 -24.389 -46.842 1.00 33.36 680 MET B O 1
ATOM 2193 N N . THR B 1 168 ? -47.610 -22.352 -47.780 1.00 27.05 681 THR B N 1
ATOM 2194 C CA . THR B 1 168 ? -46.162 -22.220 -48.071 1.00 27.83 681 THR B CA 1
ATOM 2195 C C . THR B 1 168 ? -45.303 -22.522 -46.822 1.00 29.37 681 THR B C 1
ATOM 2196 O O . THR B 1 168 ? -44.319 -23.267 -46.876 1.00 27.03 681 THR B O 1
ATOM 2200 N N . TYR B 1 169 ? -45.698 -21.952 -45.691 1.00 25.42 682 TYR B N 1
ATOM 2201 C CA . TYR B 1 169 ? -44.951 -22.084 -44.484 1.00 22.10 682 TYR B CA 1
ATOM 2202 C C . TYR B 1 169 ? -45.432 -23.199 -43.579 1.00 23.20 682 TYR B C 1
ATOM 2203 O O . TYR B 1 169 ? -44.866 -23.373 -42.530 1.00 24.82 682 TYR B O 1
ATOM 2212 N N . GLY B 1 170 ? -46.499 -23.917 -43.935 1.00 23.91 683 GLY B N 1
ATOM 2213 C CA . GLY B 1 170 ? -47.102 -24.896 -43.007 1.00 25.44 683 GLY B CA 1
ATOM 2214 C C . GLY B 1 170 ? -47.689 -24.259 -41.747 1.00 24.82 683 GLY B C 1
ATOM 2215 O O . GLY B 1 170 ? -47.696 -24.863 -40.686 1.00 26.31 683 GLY B O 1
ATOM 2216 N N . ALA B 1 171 ? -48.153 -23.022 -41.871 1.00 25.14 684 ALA B N 1
ATOM 2217 C CA . ALA B 1 171 ? -48.778 -22.294 -40.774 1.00 25.42 684 ALA B CA 1
ATOM 2218 C C . ALA B 1 171 ? -50.281 -22.546 -40.836 1.00 26.35 684 ALA B C 1
ATOM 2219 O O . ALA B 1 171 ? -50.814 -22.882 -41.889 1.00 26.75 684 ALA B O 1
ATOM 2221 N N . LEU B 1 172 ? -50.958 -22.397 -39.710 1.00 25.29 685 LEU B N 1
ATOM 2222 C CA . LEU B 1 172 ? -52.412 -22.258 -39.726 1.00 24.74 685 LEU B CA 1
ATOM 2223 C C . LEU B 1 172 ? -52.802 -20.867 -40.235 1.00 23.04 685 LEU B C 1
ATOM 2224 O O . LEU B 1 172 ? -51.992 -19.935 -40.218 1.00 21.77 685 LEU B O 1
ATOM 2229 N N . PHE B 1 173 ? -54.027 -20.750 -40.742 1.00 22.21 686 PHE B N 1
ATOM 2230 C CA . PHE B 1 173 ? -54.558 -19.498 -41.243 1.00 22.71 686 PHE B CA 1
ATOM 2231 C C . PHE B 1 173 ? -56.005 -19.243 -40.753 1.00 23.70 686 PHE B C 1
ATOM 2232 O O . PHE B 1 173 ? -56.820 -20.170 -40.642 1.00 20.02 686 PHE B O 1
ATOM 2240 N N . CYS B 1 174 ? -56.293 -17.969 -40.511 1.00 24.34 687 CYS B N 1
ATOM 2241 C CA . CYS B 1 174 ? -57.589 -17.515 -40.030 1.00 28.35 687 CYS B CA 1
ATOM 2242 C C . CYS B 1 174 ? -57.766 -16.045 -40.342 1.00 26.12 687 CYS B C 1
ATOM 2243 O O . CYS B 1 174 ? -56.828 -15.284 -40.250 1.00 29.89 687 CYS B O 1
ATOM 22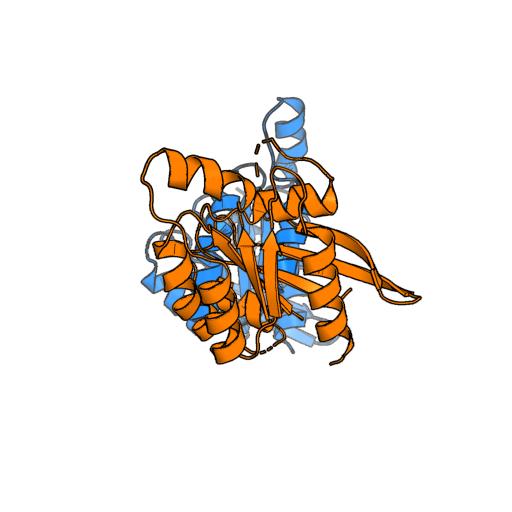46 N N . GLU B 1 175 ? -58.965 -15.652 -40.730 1.00 24.80 688 GLU B N 1
ATOM 2247 C CA . GLU B 1 175 ? -59.332 -14.243 -40.736 1.00 25.66 688 GLU B CA 1
ATOM 2248 C C . GLU B 1 175 ? -60.152 -13.904 -39.523 1.00 25.59 688 GLU B C 1
ATOM 2249 O O . GLU B 1 175 ? -60.994 -14.693 -39.093 1.00 23.43 688 GLU B O 1
ATOM 2255 N N . THR B 1 176 ? -59.878 -12.730 -38.962 1.00 23.60 689 THR B N 1
ATOM 2256 C CA . THR B 1 176 ? -60.477 -12.316 -37.716 1.00 23.11 689 THR B CA 1
ATOM 2257 C C . THR B 1 176 ? -60.912 -10.833 -37.784 1.00 23.12 689 THR B C 1
ATOM 2258 O O . THR B 1 176 ? -60.547 -10.073 -38.716 1.00 18.55 689 THR B O 1
ATOM 2262 N N . SER B 1 177 ? -61.696 -10.461 -36.779 1.00 24.15 690 SER B N 1
ATOM 2263 C CA . SER B 1 177 ? -62.013 -9.058 -36.496 1.00 27.17 690 SER B CA 1
ATOM 2264 C C . SER B 1 177 ? -61.967 -8.841 -34.974 1.00 25.05 690 SER B C 1
ATOM 2265 O O . SER B 1 177 ? -62.787 -9.339 -34.254 1.00 23.05 690 SER B O 1
ATOM 2268 N N . ALA B 1 178 ? -60.974 -8.088 -34.511 1.00 28.82 691 ALA B N 1
ATOM 2269 C CA . ALA B 1 178 ? -60.900 -7.677 -33.109 1.00 28.17 691 ALA B CA 1
ATOM 2270 C C . ALA B 1 178 ? -62.093 -6.785 -32.777 1.00 30.89 691 ALA B C 1
ATOM 2271 O O . ALA B 1 178 ? -62.654 -6.854 -31.685 1.00 29.74 691 ALA B O 1
ATOM 2273 N N . LYS B 1 179 ? -62.498 -5.967 -33.751 1.00 34.01 692 LYS B N 1
ATOM 2274 C CA . LYS B 1 179 ? -63.589 -5.015 -33.559 1.00 34.23 692 LYS B CA 1
ATOM 2275 C C . LYS B 1 179 ? -64.924 -5.684 -33.256 1.00 34.94 692 LYS B C 1
ATOM 2276 O O . LYS B 1 179 ? -65.566 -5.314 -32.280 1.00 38.26 692 LYS B O 1
ATOM 2282 N N . ASP B 1 180 ? -65.331 -6.680 -34.051 1.00 33.90 693 ASP B N 1
ATOM 2283 C CA . ASP B 1 180 ? -66.612 -7.361 -33.812 1.00 33.16 693 ASP B CA 1
ATOM 2284 C C . ASP B 1 180 ? -66.502 -8.747 -33.144 1.00 32.24 693 ASP B C 1
ATOM 2285 O O . ASP B 1 180 ? -67.510 -9.384 -32.859 1.00 31.99 693 ASP B O 1
ATOM 2290 N N . GLY B 1 181 ? -65.280 -9.211 -32.904 1.00 31.14 694 GLY B N 1
ATOM 2291 C CA . GLY B 1 181 ? -65.058 -10.486 -32.229 1.00 31.14 694 GLY B CA 1
ATOM 2292 C C . GLY B 1 181 ? -64.960 -11.715 -33.125 1.00 29.26 694 GLY B C 1
ATOM 2293 O O . GLY B 1 181 ? -64.687 -12.784 -32.626 1.00 25.90 694 GLY B O 1
ATOM 2294 N N . SER B 1 182 ? -65.205 -11.571 -34.432 1.00 29.19 695 SER B N 1
ATOM 2295 C CA . SER B 1 182 ? -65.170 -12.728 -35.377 1.00 30.26 695 SER B CA 1
ATOM 2296 C C . SER B 1 182 ? -63.870 -13.526 -35.332 1.00 28.59 695 SER B C 1
ATOM 2297 O O . SER B 1 182 ? -62.792 -12.975 -35.575 1.00 23.79 695 SER B O 1
ATOM 2300 N N . ASN B 1 183 ? -64.000 -14.814 -35.014 1.00 29.57 696 ASN B N 1
ATOM 2301 C CA . ASN B 1 183 ? -62.916 -15.795 -35.097 1.00 32.11 696 ASN B CA 1
ATOM 2302 C C . ASN B 1 183 ? -61.755 -15.590 -34.130 1.00 31.29 696 ASN B C 1
ATOM 2303 O O . ASN B 1 183 ? -60.754 -16.281 -34.248 1.00 30.67 696 ASN B O 1
ATOM 2308 N N . ILE B 1 184 ? -61.886 -14.663 -33.177 1.00 29.12 697 ILE B N 1
ATOM 2309 C CA . ILE B 1 184 ? -60.779 -14.327 -32.299 1.00 28.08 697 ILE B CA 1
ATOM 2310 C C . ILE B 1 184 ? -60.448 -15.522 -31.410 1.00 27.73 697 ILE B C 1
ATOM 2311 O O . ILE B 1 184 ? -59.288 -15.970 -31.373 1.00 29.20 697 ILE B O 1
ATOM 2316 N N . VAL B 1 185 ? -61.452 -16.041 -30.695 1.00 26.02 698 VAL B N 1
ATOM 2317 C CA . VAL B 1 185 ? -61.255 -17.203 -29.794 1.00 26.35 698 VAL B CA 1
ATOM 2318 C C . VAL B 1 185 ? -60.905 -18.490 -30.554 1.00 26.59 698 VAL B C 1
ATOM 2319 O O . VAL B 1 185 ? -60.010 -19.208 -30.175 1.00 29.43 698 VAL B O 1
ATOM 2323 N N . GLU B 1 186 ? -61.629 -18.737 -31.630 1.00 27.76 699 GLU B N 1
ATOM 2324 C CA . GLU B 1 186 ? -61.381 -19.816 -32.580 1.00 28.45 699 GLU B CA 1
ATOM 2325 C C . GLU B 1 186 ? -59.944 -19.883 -33.108 1.00 27.87 699 GLU B C 1
ATOM 2326 O O . GLU B 1 186 ? -59.333 -20.955 -33.109 1.00 29.72 699 GLU B O 1
ATOM 2332 N N . ALA B 1 187 ? -59.395 -18.743 -33.542 1.00 25.59 700 ALA B N 1
ATOM 2333 C CA . ALA B 1 187 ? -57.982 -18.666 -33.982 1.00 24.99 700 ALA B CA 1
ATOM 2334 C C . ALA B 1 187 ? -57.027 -19.165 -32.885 1.00 24.62 700 ALA B C 1
ATOM 2335 O O . ALA B 1 187 ? -56.143 -19.943 -33.134 1.00 18.66 700 ALA B O 1
ATOM 2337 N N . VAL B 1 188 ? -57.235 -18.670 -31.669 1.00 25.49 701 VAL B N 1
ATOM 2338 C CA . VAL B 1 188 ? -56.406 -18.990 -30.553 1.00 24.17 701 VAL B CA 1
ATOM 2339 C C . VAL B 1 188 ? -56.473 -20.469 -30.191 1.00 26.86 701 VAL B C 1
ATOM 2340 O O . VAL B 1 188 ? -55.436 -21.128 -29.987 1.00 26.56 701 VAL B O 1
ATOM 2344 N N . LEU B 1 189 ? -57.688 -20.986 -30.098 1.00 27.47 702 LEU B N 1
ATOM 2345 C CA . LEU B 1 189 ? -57.911 -22.422 -29.913 1.00 27.98 702 LEU B CA 1
ATOM 2346 C C . LEU B 1 189 ? -57.227 -23.312 -30.946 1.00 26.42 702 LEU B C 1
ATOM 2347 O O . LEU B 1 189 ? -56.605 -24.305 -30.559 1.00 25.45 702 LEU B O 1
ATOM 2352 N N . HIS B 1 190 ? -57.332 -22.969 -32.240 1.00 26.86 703 HIS B N 1
ATOM 2353 C CA . HIS B 1 190 ? -56.640 -23.720 -33.317 1.00 28.31 703 HIS B CA 1
ATOM 2354 C C . HIS B 1 190 ? -55.154 -23.760 -33.085 1.00 26.23 703 HIS B C 1
ATOM 2355 O O . HIS B 1 190 ? -54.524 -24.808 -33.288 1.00 23.63 703 HIS B O 1
ATOM 2362 N N . LEU B 1 191 ? -54.572 -22.607 -32.709 1.00 25.55 704 LEU B N 1
ATOM 2363 C CA . LEU B 1 191 ? -53.147 -22.546 -32.396 1.00 21.85 704 LEU B CA 1
ATOM 2364 C C . LEU B 1 191 ? -52.868 -23.384 -31.166 1.00 21.17 704 LEU B C 1
ATOM 2365 O O . LEU B 1 191 ? -51.922 -24.148 -31.167 1.00 20.35 704 LEU B O 1
ATOM 2370 N N . ALA B 1 192 ? -53.675 -23.217 -30.121 1.00 20.21 705 ALA B N 1
ATOM 2371 C CA . ALA B 1 192 ? -53.444 -23.947 -28.853 1.00 26.29 705 ALA B CA 1
ATOM 2372 C C . ALA B 1 192 ? -53.433 -25.459 -29.034 1.00 28.73 705 ALA B C 1
ATOM 2373 O O . ALA B 1 192 ? -52.694 -26.166 -28.330 1.00 27.82 705 ALA B O 1
ATOM 2375 N N . ARG B 1 193 ? -54.281 -25.955 -29.949 1.00 31.77 706 ARG B N 1
ATOM 2376 C CA . ARG B 1 193 ? -54.338 -27.383 -30.269 1.00 33.74 706 ARG B CA 1
ATOM 2377 C C . ARG B 1 193 ? -53.052 -27.850 -30.901 1.00 33.62 706 ARG B C 1
ATOM 2378 O O . ARG B 1 193 ? -52.540 -28.920 -30.570 1.00 32.84 706 ARG B O 1
ATOM 2386 N N . GLU B 1 194 ? -52.553 -27.070 -31.845 1.00 32.19 707 GLU B N 1
ATOM 2387 C CA . GLU B 1 194 ? -51.277 -27.364 -32.494 1.00 36.40 707 GLU B CA 1
ATOM 2388 C C . GLU B 1 194 ? -50.062 -27.262 -31.513 1.00 36.66 707 GLU B C 1
ATOM 2389 O O . GLU B 1 194 ? -49.110 -28.041 -31.597 1.00 31.94 707 GLU B O 1
ATOM 2395 N N . VAL B 1 195 ? -50.121 -26.303 -30.591 1.00 34.96 708 VAL B N 1
ATOM 2396 C CA . VAL B 1 195 ? -49.106 -26.154 -29.549 1.00 38.46 708 VAL B CA 1
ATOM 2397 C C . VAL B 1 195 ? -49.130 -27.367 -28.580 1.00 41.70 708 VAL B C 1
ATOM 2398 O O . VAL B 1 195 ? -48.078 -27.934 -28.259 1.00 39.42 708 VAL B O 1
ATOM 2402 N N . LYS B 1 196 ? -50.323 -27.753 -28.115 1.00 42.46 709 LYS B N 1
ATOM 2403 C CA . LYS B 1 196 ? -50.453 -28.936 -27.241 1.00 47.76 709 LYS B CA 1
ATOM 2404 C C . LYS B 1 196 ? -49.946 -30.221 -27.940 1.00 52.04 709 LYS B C 1
ATOM 2405 O O . LYS B 1 196 ? -49.438 -31.123 -27.291 1.00 54.67 709 LYS B O 1
ATOM 2411 N N . LYS B 1 197 ? -50.047 -30.266 -29.268 1.00 54.72 710 LYS B N 1
ATOM 2412 C CA . LYS B 1 197 ? -49.628 -31.420 -30.051 1.00 56.52 710 LYS B CA 1
ATOM 2413 C C . LYS B 1 197 ? -48.080 -31.546 -30.216 1.00 59.26 710 LYS B C 1
ATOM 2414 O O . LYS B 1 197 ? -47.607 -32.314 -31.068 1.00 58.43 710 LYS B O 1
ATOM 2420 N N . ARG B 1 198 ? -47.307 -30.801 -29.412 1.00 60.06 711 ARG B N 1
ATOM 2421 C CA . ARG B 1 198 ? -45.832 -30.742 -29.538 1.00 60.46 711 ARG B CA 1
ATOM 2422 C C . ARG B 1 198 ? -45.107 -30.684 -28.182 1.00 60.59 711 ARG B C 1
ATOM 2423 O O . ARG B 1 198 ? -45.716 -30.811 -27.117 1.00 60.85 711 ARG B O 1
#

CATH classification: 3.40.50.300

Secondary structure (DSSP, 8-state):
-EEEEEESSTTSSHHHHHHHHHH-----EEEEEEETTEEEEEEEEE-TT-TT-HHHHHHHHHH-SEEEEEEETT-HHHHHTHHHHHHHHHHH---EEEEEE-GGGHHHHHHTT-----HHHHHHHHHHHT-EEEE--TTT-TTHHHHHHHHHHHHT-/-EEEEEESSTTSSHHHHHHHHHHS------EEEEEEEETTEEEEEEEEE-TT-TT-HHHHHHHHHH-SEEEEEEETT-HHHHHTHHHHHHHHHHH---EEEEEE-GGGHHHHHHTT-----HHHHHHHHHHHT-EEEE--TTT-TTHHHHHHHHHHHHHT-

Foldseek 3Di:
DAEEEEAFDAPQQSVLLCCCQQVVDGVCPWHWDCQPPDTDIYRYHYCHPPRVPLVVLLVSLLRHLAYEYGAAQLDPVRVVCVVVSLVSNVVSHYAYEYEHEPVVCVVVCVVVVGGTRDQVNQVVVCVVSVYHYDYAYSHVSPCSSVSVSVRVVVSVD/DAEEEEEFDAPLQRVLLLCCQAVVDHPVWDWDWDWDCAPNDTDIYTYTYCHVNRPPLVVLLVSLLVHQEYEYGGAQLDVVRVVCVVVSVVSNVVSHYAYEYEHEPPVCPVVCVVVVGDGHDQVNQCVVCVVVVHHYYYAYSHVGRCSSVSVSVRVVVSVVD

B-factor: mean 32.69, std 11.21, range [2.0, 80.15]

Radius of gyration: 22.04 Å; Cα contacts (8 Å, |Δi|>4): 666; chains: 2; bounding box: 53×46×56 Å

Nearest PDB structures (foldseek):
  2p5s-assembly1_B  TM=1.006E+00  e=8.410E-34  Homo sapiens
  2p5s-assembly1_A  TM=9.961E-01  e=1.060E-29  Homo sapiens
  6o62-assembly1_A-2  TM=9.187E-01  e=1.992E-17  Candida albicans SC5314
  4m1s-assembly1_A  TM=8.896E-01  e=6.135E-16  Homo sapiens
  2il1-assembly1_A  TM=8.813E-01  e=5.053E-16  Homo sapiens

Solvent-accessible surface area: 14657 Å² total; per-residue (Å²): 92,69,70,1,0,0,0,0,25,66,85,1,13,6,68,28,0,4,42,44,4,33,136,110,59,84,204,138,62,100,47,76,6,114,1,108,71,98,86,3,56,1,25,0,52,42,0,36,58,67,29,180,87,124,87,54,1,59,41,32,1,154,69,6,52,0,0,0,0,0,0,9,0,46,50,113,72,3,13,112,46,0,31,67,20,1,28,8,2,47,91,21,60,85,34,10,2,1,0,0,2,56,26,51,59,60,113,84,10,64,121,91,68,129,75,30,7,49,21,85,72,0,97,67,10,1,101,6,15,73,15,60,47,14,37,0,1,3,117,88,20,57,60,1,66,82,0,0,30,95,0,3,91,68,18,76,190,87,79,43,1,0,0,0,0,24,66,86,2,12,5,43,34,0,5,78,43,5,31,131,115,50,83,127,75,23,48,19,54,100,51,69,7,108,0,100,69,96,116,8,57,1,22,0,4,0,0,36,56,10,33,138,13,130,16,1,0,56,10,0,0,140,46,4,55,0,0,0,0,0,0,11,0,13,47,52,136,3,25,87,23,0,125,102,20,3,98,7,3,106,105,21,66,64,8,14,1,2,0,0,2,53,27,56,58,64,112,72,1,67,121,136,71,94,77,34,11,63,20,130,109,0,52,91,29,1,157,100,57,68,15,60,49,15,35,0,1,3,119,90,24,53,61,2,63,87,0,1,31,90,1,2,98,41,7,62,149,182

InterPro domains:
  IPR001806 Small GTPase [PF00071] (543-709)
  IPR001806 Small GTPase [PS51421] (537-740)
  IPR001806 Small GTPase [SM00174] (544-704)
  IPR002048 EF-hand domain [PF13499] (12-71)
  IPR002048 EF-hand domain [PS50222] (8-40)
  IPR002048 EF-hand domain [PS50222] (42-77)
  IPR002048 EF-hand domain [SM00054] (12-40)
  IPR002048 EF-hand domain [SM00054] (46-74)
  IPR002048 EF-hand domain [cd00051] (12-71)
  IPR005225 Small GTP-binding domain [TIGR00231] (540-701)
  IPR011992 EF-hand domain pair [SSF47473] (8-71)
  IPR018247 EF-Hand 1, calcium-binding site [PS00018] (55-67)
  IPR027417 P-loop containing nucleoside triphosphate hydrolase [G3DSA:3.40.50.300] (537-738)
  IPR027417 P-loop containing nucleoside triphosphate hydrolase [SSF52540] (539-715)
  IPR050227 Ras-related protein Rab [PTHR47977] (542-738)